Protein AF-C4L6W0-F1 (afdb_monomer)

Secondary structure (DSSP, 8-state):
---HHHHHHHHHHHGGG--S--HHHHHHHHHGGGG-S-HHHHTTEES-STTS--EE-HHHHHHHGGGS-HHHHHHHHHHHHHHHHHIIIIIIIIIHHHHHH-TTHHHHHHHHHHHHHHHHHHHH-S--GGGGTT-TTTHHHHHHHHHHTT--S----SSS-HHHHHHHHHHHHHHHHHHHHHHHHT--

pLDDT: mean 93.18, std 6.44, range [54.28, 98.69]

Organism: Exiguobacterium sp. (strain ATCC BAA-1283 / AT1b) (NCBI:txid360911)

Radius of gyration: 16.21 Å; Cα contacts (8 Å, |Δi|>4): 224; chains: 1; bounding box: 36×42×47 Å

Sequence (188 aa):
MGSHLMHLVIANEMLPALSEIDEVAFLLGSLAPDATTDKEASHYYAGRHDDLSRRLDLSQYWIDSKEEDFSYRLGYYAHLVADEIWLQGFYKGWLKELITQDPSKQAAYYADFDAHNARLSDRLGMFDFERLKGNPELVELVEKIERDAAMTEEGTYTMFLPHQLDGYVDTCVRRCLEMVKRKRAMLV

Solvent-accessible surface area (backbone atoms only — not comparable to full-atom values): 10348 Å² total; per-residue (Å²): 116,88,48,73,50,56,39,52,38,35,50,58,70,37,46,90,80,52,79,98,55,52,64,60,44,18,50,50,20,29,46,50,51,73,58,49,89,59,50,61,72,51,51,34,60,38,76,39,82,90,78,73,54,50,43,51,39,67,66,57,49,56,62,73,47,66,87,48,58,69,32,22,45,48,17,33,49,34,36,48,46,39,36,38,51,40,43,66,56,51,36,68,63,50,49,49,59,50,33,71,78,37,62,76,48,50,59,47,53,48,45,31,44,63,20,41,26,16,61,49,21,65,70,52,53,92,70,76,64,71,76,58,50,80,40,80,80,39,29,72,57,51,55,49,34,54,58,47,47,66,35,83,64,67,53,75,62,82,74,58,58,72,66,58,56,53,52,46,47,57,47,34,33,54,50,28,48,54,52,47,52,51,58,56,63,74,75,114

InterPro domains:
  IPR029002 Phospholipase C/D [PF00882] (6-85)

Structure (mmCIF, N/CA/C/O backbone):
data_AF-C4L6W0-F1
#
_entry.id   AF-C4L6W0-F1
#
loop_
_atom_site.group_PDB
_atom_site.id
_atom_site.type_symbol
_atom_site.label_atom_id
_atom_site.label_alt_id
_atom_site.label_comp_id
_atom_site.label_asym_id
_atom_site.label_entity_id
_atom_site.label_seq_id
_atom_site.pdbx_PDB_ins_code
_atom_site.Cartn_x
_atom_site.Cartn_y
_atom_site.Cartn_z
_atom_site.occupancy
_atom_site.B_iso_or_equiv
_atom_site.auth_seq_id
_atom_site.auth_comp_id
_atom_site.auth_asym_id
_atom_site.auth_atom_id
_atom_site.pdbx_PDB_model_num
ATOM 1 N N . MET A 1 1 ? -0.912 4.235 3.845 1.00 72.88 1 MET A N 1
ATOM 2 C CA . MET A 1 1 ? -2.281 3.797 4.239 1.00 72.88 1 MET A CA 1
ATOM 3 C C . MET A 1 1 ? -2.195 2.951 5.517 1.00 72.88 1 MET A C 1
ATOM 5 O O . MET A 1 1 ? -1.092 2.735 5.989 1.00 72.88 1 MET A O 1
ATOM 9 N N . GLY A 1 2 ? -3.304 2.535 6.150 1.00 75.62 2 GLY A N 1
ATOM 10 C CA . GLY A 1 2 ? -3.265 1.762 7.405 1.00 75.62 2 GLY A CA 1
ATOM 11 C C . GLY A 1 2 ? -3.106 0.236 7.286 1.00 75.62 2 GLY A C 1
ATOM 12 O O . GLY A 1 2 ? -2.901 -0.402 8.312 1.00 75.62 2 GLY A O 1
ATOM 13 N N . SER A 1 3 ? -3.194 -0.360 6.088 1.00 89.81 3 SER A N 1
ATOM 14 C CA . SER A 1 3 ? -3.178 -1.823 5.911 1.00 89.81 3 SER A CA 1
ATOM 15 C C . SER A 1 3 ? -2.221 -2.276 4.808 1.00 89.81 3 SER A C 1
ATOM 17 O O . SER A 1 3 ? -2.389 -1.925 3.641 1.00 89.81 3 SER A O 1
ATOM 19 N N . HIS A 1 4 ? -1.257 -3.120 5.184 1.00 95.94 4 HIS A N 1
ATOM 20 C CA . HIS A 1 4 ? -0.319 -3.753 4.252 1.00 95.94 4 HIS A CA 1
ATOM 21 C C . HIS A 1 4 ? -1.010 -4.822 3.385 1.00 95.94 4 HIS A C 1
ATOM 23 O O . HIS A 1 4 ? -0.747 -4.915 2.187 1.00 95.94 4 HIS A O 1
ATOM 29 N N . LEU A 1 5 ? -1.942 -5.593 3.966 1.00 98.06 5 LEU A N 1
ATOM 30 C CA . LEU A 1 5 ? -2.754 -6.568 3.229 1.00 98.06 5 LEU A CA 1
ATOM 31 C C . LEU A 1 5 ? -3.569 -5.886 2.127 1.00 98.06 5 LEU A C 1
ATOM 33 O O . LEU A 1 5 ? -3.673 -6.407 1.021 1.00 98.06 5 LEU A O 1
ATOM 37 N N . MET A 1 6 ? -4.090 -4.688 2.394 1.00 98.19 6 MET A N 1
ATOM 38 C CA . MET A 1 6 ? -4.834 -3.925 1.398 1.00 98.19 6 MET A CA 1
ATOM 39 C C . MET A 1 6 ? -3.977 -3.574 0.174 1.00 98.19 6 MET A C 1
ATOM 41 O O . MET A 1 6 ? -4.460 -3.699 -0.950 1.00 98.19 6 MET A O 1
ATOM 45 N N . HIS A 1 7 ? -2.705 -3.200 0.359 1.00 98.38 7 HIS A N 1
ATOM 46 C CA . HIS A 1 7 ? -1.783 -2.986 -0.763 1.00 98.38 7 HIS A CA 1
ATOM 47 C C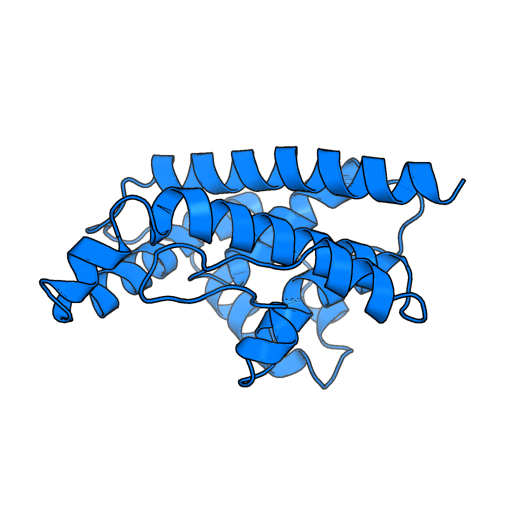 . HIS A 1 7 ? -1.563 -4.266 -1.577 1.00 98.38 7 HIS A C 1
ATOM 49 O O . HIS A 1 7 ? -1.621 -4.207 -2.808 1.00 98.38 7 HIS A O 1
ATOM 55 N N . LEU A 1 8 ? -1.390 -5.416 -0.911 1.00 98.56 8 LEU A N 1
ATOM 56 C CA . LEU A 1 8 ? -1.265 -6.705 -1.594 1.00 98.56 8 LEU A CA 1
ATOM 57 C C . LEU A 1 8 ? -2.518 -7.031 -2.417 1.00 98.56 8 LEU A C 1
ATOM 59 O O . LEU A 1 8 ? -2.395 -7.399 -3.581 1.00 98.56 8 LEU A O 1
ATOM 63 N N . VAL A 1 9 ? -3.714 -6.862 -1.843 1.00 98.62 9 VAL A N 1
ATOM 64 C CA . VAL A 1 9 ? -4.993 -7.110 -2.533 1.00 98.62 9 VAL A CA 1
ATOM 65 C C . VAL A 1 9 ? -5.137 -6.212 -3.758 1.00 98.62 9 VAL A C 1
ATOM 67 O O . VAL A 1 9 ? -5.417 -6.711 -4.846 1.00 98.62 9 VAL A O 1
ATOM 70 N N . ILE A 1 10 ? -4.882 -4.906 -3.612 1.00 98.69 10 ILE A N 1
ATOM 71 C CA . ILE A 1 10 ? -4.939 -3.953 -4.730 1.00 98.69 10 ILE A CA 1
ATOM 72 C C . ILE A 1 10 ? -3.999 -4.398 -5.855 1.00 98.69 10 ILE A C 1
ATOM 74 O O . ILE A 1 10 ? -4.408 -4.449 -7.014 1.00 98.69 10 ILE A O 1
ATOM 78 N N . ALA A 1 11 ? -2.751 -4.735 -5.526 1.00 98.25 11 ALA A N 1
ATOM 79 C CA . ALA A 1 11 ? -1.759 -5.157 -6.506 1.00 98.25 11 ALA A CA 1
ATOM 80 C C . ALA A 1 11 ? -2.134 -6.492 -7.174 1.00 98.25 11 ALA A C 1
ATOM 82 O O . ALA A 1 11 ? -2.061 -6.608 -8.398 1.00 98.25 11 ALA A O 1
ATOM 83 N N . ASN A 1 12 ? -2.592 -7.476 -6.397 1.00 98.38 12 ASN A N 1
ATOM 84 C CA . ASN A 1 12 ? -2.995 -8.790 -6.893 1.00 98.38 12 ASN A CA 1
ATOM 85 C C . ASN A 1 12 ? -4.186 -8.700 -7.862 1.00 98.38 12 ASN A C 1
ATOM 87 O O . ASN A 1 12 ? -4.163 -9.316 -8.925 1.00 98.38 12 ASN A O 1
ATOM 91 N N . GLU A 1 13 ? -5.187 -7.868 -7.563 1.00 98.31 13 GLU A N 1
ATOM 92 C CA . GLU A 1 13 ? -6.343 -7.658 -8.448 1.00 98.31 13 GLU A CA 1
ATOM 93 C C . GLU A 1 13 ? -5.992 -6.947 -9.764 1.00 98.31 13 GLU A C 1
ATOM 95 O O . GLU A 1 13 ? -6.727 -7.049 -10.749 1.00 98.31 13 GLU A O 1
ATOM 100 N N . MET A 1 14 ? -4.860 -6.243 -9.819 1.00 97.56 14 MET A N 1
ATOM 101 C CA . MET A 1 14 ? -4.383 -5.619 -11.053 1.00 97.56 14 MET A CA 1
ATOM 102 C C . MET A 1 14 ? -3.714 -6.618 -12.004 1.00 97.56 14 MET A C 1
ATOM 104 O O . MET A 1 14 ? -3.773 -6.401 -13.219 1.00 97.56 14 MET A O 1
ATOM 108 N N . LEU A 1 15 ? -3.093 -7.687 -11.484 1.00 96.31 15 LEU A N 1
ATOM 109 C CA . LEU A 1 15 ? -2.270 -8.627 -12.260 1.00 96.31 15 LEU A CA 1
ATOM 110 C C . LEU A 1 15 ? -2.973 -9.179 -13.512 1.00 96.31 15 LEU A C 1
ATOM 112 O O . LEU A 1 15 ? -2.375 -9.096 -14.587 1.00 96.31 15 LEU A O 1
ATOM 116 N N . PRO A 1 16 ? -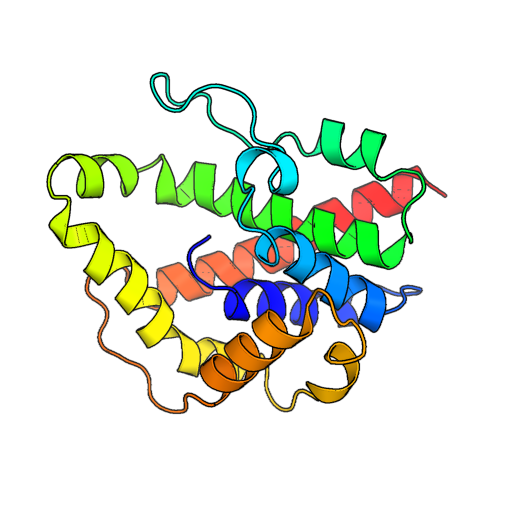4.246 -9.633 -13.468 1.00 95.75 16 PRO A N 1
ATOM 117 C CA . PRO A 1 16 ? -4.911 -10.183 -14.654 1.00 95.75 16 PRO A CA 1
ATOM 118 C C . PRO A 1 16 ? -5.017 -9.199 -15.829 1.00 95.75 16 PRO A C 1
ATOM 120 O O . PRO A 1 16 ? -5.185 -9.604 -16.978 1.00 95.75 16 PRO A O 1
ATOM 123 N N . ALA A 1 17 ? -4.941 -7.892 -15.557 1.00 95.44 17 ALA A N 1
ATOM 124 C CA . ALA A 1 17 ? -5.029 -6.836 -16.559 1.00 95.44 17 ALA A CA 1
ATOM 125 C C . ALA A 1 17 ? -3.659 -6.305 -17.026 1.00 95.44 17 ALA A C 1
ATOM 127 O O . ALA A 1 17 ? -3.623 -5.382 -17.856 1.00 95.44 17 ALA A O 1
ATOM 128 N N . LEU A 1 18 ? -2.560 -6.852 -16.498 1.00 93.62 18 LEU A N 1
ATOM 129 C CA . LEU A 1 18 ? -1.180 -6.486 -16.798 1.00 93.62 18 LEU A CA 1
ATOM 130 C C . LEU A 1 18 ? -0.468 -7.665 -17.475 1.00 93.62 18 LEU A C 1
ATOM 132 O O . LEU A 1 18 ? 0.027 -8.575 -16.827 1.00 93.62 18 LEU A O 1
ATOM 136 N N . SER A 1 19 ? -0.397 -7.641 -18.807 1.00 88.31 19 SER A N 1
ATOM 137 C CA . SER A 1 19 ? 0.444 -8.578 -19.564 1.00 88.31 19 SER A CA 1
ATOM 138 C C . SER A 1 19 ? 1.927 -8.213 -19.458 1.00 88.31 19 SER A C 1
ATOM 140 O O . SER A 1 19 ? 2.244 -7.030 -19.309 1.00 88.31 19 SER A O 1
ATOM 142 N N . GLU A 1 20 ? 2.810 -9.203 -19.635 1.00 88.06 20 GLU A N 1
ATOM 143 C CA . GLU A 1 20 ? 4.263 -9.009 -19.823 1.00 88.06 20 GLU A CA 1
ATOM 144 C C . GLU A 1 20 ? 4.965 -8.329 -18.635 1.00 88.06 20 GLU A C 1
ATOM 146 O O . GLU A 1 20 ? 5.876 -7.523 -18.810 1.00 88.06 20 GLU A O 1
ATOM 151 N N . ILE A 1 21 ? 4.531 -8.655 -17.418 1.00 94.81 21 ILE A N 1
ATOM 152 C CA . ILE A 1 21 ? 5.218 -8.277 -16.181 1.00 94.81 21 ILE A CA 1
ATOM 153 C C . ILE A 1 21 ? 5.667 -9.531 -15.432 1.00 94.81 21 ILE A 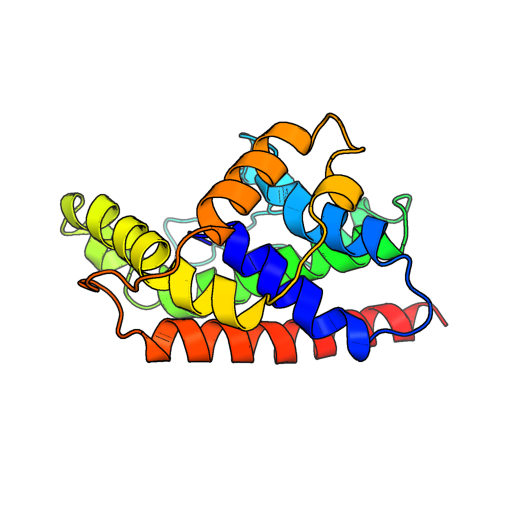C 1
ATOM 155 O O . ILE A 1 21 ? 5.022 -10.577 -15.511 1.00 94.81 21 ILE A O 1
ATOM 159 N N . ASP A 1 22 ? 6.757 -9.410 -14.683 1.00 97.38 22 ASP A N 1
ATOM 160 C CA . ASP A 1 22 ? 7.086 -10.360 -13.627 1.00 97.38 22 ASP A CA 1
ATOM 161 C C . ASP A 1 22 ? 6.161 -10.074 -12.440 1.00 97.38 22 ASP A C 1
ATOM 163 O O . ASP A 1 22 ? 6.265 -9.043 -11.769 1.00 97.38 22 ASP A O 1
ATOM 167 N N . GLU A 1 23 ? 5.210 -10.976 -12.207 1.00 97.56 23 GLU A N 1
ATOM 168 C CA . GLU A 1 23 ? 4.224 -10.802 -11.148 1.00 97.56 23 GLU A CA 1
ATOM 169 C C . GLU A 1 23 ? 4.847 -10.805 -9.746 1.00 97.56 23 GLU A C 1
ATOM 171 O O . GLU A 1 23 ? 4.341 -10.125 -8.857 1.00 97.56 23 GLU A O 1
ATOM 176 N N . VAL A 1 24 ? 5.906 -11.587 -9.506 1.00 97.62 24 VAL A N 1
ATOM 177 C CA . VAL A 1 24 ? 6.547 -11.655 -8.185 1.00 97.62 24 VAL A CA 1
ATOM 178 C C . VAL A 1 24 ? 7.253 -10.336 -7.915 1.00 97.62 24 VAL A C 1
ATOM 180 O O . VAL A 1 24 ? 7.021 -9.729 -6.871 1.00 97.62 24 VAL A O 1
ATOM 183 N N . ALA A 1 25 ? 8.031 -9.844 -8.880 1.00 98.00 25 ALA A N 1
ATOM 184 C CA . ALA A 1 25 ? 8.679 -8.543 -8.777 1.00 98.00 25 ALA A CA 1
ATOM 185 C C . ALA A 1 25 ? 7.651 -7.420 -8.568 1.00 98.00 25 ALA A C 1
ATOM 187 O O . ALA A 1 25 ? 7.820 -6.604 -7.663 1.00 98.00 25 ALA A O 1
ATOM 188 N N . PHE A 1 26 ? 6.547 -7.416 -9.324 1.00 98.38 26 PHE A N 1
ATOM 189 C CA . PHE A 1 26 ? 5.467 -6.437 -9.163 1.00 98.38 26 PHE A CA 1
ATOM 190 C C . PHE A 1 26 ? 4.850 -6.456 -7.758 1.00 98.38 26 PHE A C 1
ATOM 192 O O . PHE A 1 26 ? 4.715 -5.407 -7.128 1.00 98.38 26 PHE A O 1
ATOM 199 N N . LEU A 1 27 ? 4.507 -7.633 -7.230 1.00 98.38 27 LEU A N 1
ATOM 200 C CA . LEU A 1 27 ? 3.936 -7.737 -5.886 1.00 98.38 27 LEU A CA 1
ATOM 201 C C . LEU A 1 27 ? 4.941 -7.308 -4.808 1.00 98.38 27 LEU A C 1
ATOM 203 O O . LEU A 1 27 ? 4.569 -6.539 -3.925 1.00 98.38 27 LEU A O 1
ATOM 207 N N . LEU A 1 28 ? 6.212 -7.711 -4.903 1.00 98.19 28 LEU A N 1
ATOM 208 C CA . LEU A 1 28 ? 7.257 -7.260 -3.973 1.00 98.19 28 LEU A CA 1
ATOM 209 C C . LEU A 1 28 ? 7.418 -5.736 -4.011 1.00 98.19 28 LEU A C 1
ATOM 211 O O . LEU A 1 28 ? 7.453 -5.096 -2.962 1.00 98.19 28 LEU A O 1
ATOM 215 N N . GLY A 1 29 ? 7.417 -5.142 -5.206 1.00 97.75 29 GLY A N 1
ATOM 216 C CA . GLY A 1 29 ? 7.452 -3.693 -5.375 1.00 97.75 29 GLY A CA 1
ATOM 217 C C . GLY A 1 29 ? 6.268 -2.996 -4.709 1.00 97.75 29 GLY A C 1
ATOM 218 O O . GLY A 1 29 ? 6.447 -1.962 -4.075 1.00 97.75 29 GLY A O 1
ATOM 219 N N . SER A 1 30 ? 5.067 -3.579 -4.778 1.00 97.94 30 SER A N 1
ATOM 220 C CA . SER A 1 30 ? 3.865 -3.019 -4.139 1.00 97.94 30 SER A CA 1
ATOM 221 C C . SER A 1 30 ? 3.891 -3.034 -2.605 1.00 97.94 30 SER A C 1
ATOM 223 O O . SER A 1 30 ? 3.128 -2.305 -1.969 1.00 97.94 30 SER A O 1
ATOM 225 N N . LEU A 1 31 ? 4.775 -3.838 -2.009 1.00 97.62 31 LEU A N 1
ATOM 226 C CA . LEU A 1 31 ? 4.967 -3.943 -0.560 1.00 97.62 31 LEU A CA 1
ATOM 227 C C . LEU A 1 31 ? 6.198 -3.176 -0.070 1.00 97.62 31 LEU A C 1
ATOM 229 O O . LEU A 1 31 ? 6.253 -2.771 1.087 1.00 97.62 31 LEU A O 1
ATOM 233 N N . ALA A 1 32 ? 7.176 -2.958 -0.947 1.00 96.12 32 ALA A N 1
ATOM 234 C CA . ALA A 1 32 ? 8.468 -2.377 -0.612 1.00 96.12 32 ALA A CA 1
ATOM 235 C C . ALA A 1 32 ? 8.436 -1.041 0.146 1.00 96.12 32 ALA A C 1
ATOM 237 O O . ALA A 1 32 ? 9.224 -0.896 1.086 1.00 96.12 32 ALA A O 1
ATOM 238 N N . PRO A 1 33 ? 7.543 -0.077 -0.162 1.00 95.56 33 PRO A N 1
ATOM 239 C CA . PRO A 1 33 ? 7.484 1.166 0.607 1.00 95.56 33 PRO A CA 1
ATOM 240 C C . PRO A 1 33 ? 7.179 0.926 2.090 1.00 95.56 33 PRO A C 1
ATOM 242 O O . PRO A 1 33 ? 7.602 1.697 2.954 1.00 95.56 33 PRO A O 1
ATOM 245 N N . ASP A 1 34 ? 6.483 -0.171 2.402 1.00 93.94 34 ASP A N 1
ATOM 246 C CA . ASP A 1 34 ? 6.086 -0.503 3.761 1.00 93.94 34 ASP A CA 1
ATOM 247 C C . ASP A 1 34 ? 7.116 -1.284 4.577 1.00 93.94 34 ASP A C 1
ATOM 249 O O . ASP A 1 34 ? 6.970 -1.384 5.795 1.00 93.94 34 ASP A O 1
ATOM 253 N N . ALA A 1 35 ? 8.191 -1.748 3.942 1.00 90.00 35 ALA A N 1
ATOM 254 C CA . ALA A 1 35 ? 9.239 -2.551 4.569 1.00 90.00 35 ALA A CA 1
ATOM 255 C C . ALA A 1 35 ? 10.189 -1.751 5.468 1.00 90.00 35 ALA A C 1
ATOM 257 O O . ALA A 1 35 ? 10.867 -2.313 6.324 1.00 90.00 35 ALA A O 1
ATOM 258 N N . THR A 1 36 ? 10.257 -0.432 5.274 1.00 86.06 36 THR A N 1
ATOM 259 C CA . THR A 1 36 ? 11.179 0.450 5.997 1.00 86.06 36 THR A CA 1
ATOM 260 C C . THR A 1 36 ? 10.461 1.342 7.006 1.00 86.06 36 THR A C 1
ATOM 262 O O . THR A 1 36 ? 9.300 1.731 6.839 1.00 86.06 36 THR A O 1
ATOM 265 N N . THR A 1 37 ? 11.186 1.702 8.066 1.00 78.44 37 THR A N 1
ATOM 266 C CA . THR A 1 37 ? 10.760 2.694 9.060 1.00 78.44 37 THR A CA 1
ATOM 267 C C . THR A 1 37 ? 10.954 4.131 8.572 1.00 78.44 37 THR A C 1
ATOM 269 O O . THR A 1 37 ? 10.288 5.035 9.079 1.00 78.44 37 THR A O 1
ATOM 272 N N . ASP A 1 38 ? 11.800 4.358 7.559 1.00 86.31 38 ASP A N 1
ATOM 273 C CA . ASP A 1 38 ? 11.947 5.662 6.906 1.00 86.31 38 ASP A CA 1
ATOM 274 C C . ASP A 1 38 ? 10.829 5.881 5.878 1.00 86.31 38 ASP A C 1
ATOM 276 O O . ASP A 1 38 ? 10.962 5.639 4.672 1.00 86.31 38 ASP A O 1
ATOM 280 N N . LYS A 1 39 ? 9.681 6.327 6.390 1.00 81.94 39 LYS A N 1
ATOM 281 C CA . LYS A 1 39 ? 8.492 6.623 5.585 1.00 81.94 39 LYS A CA 1
ATOM 282 C C . LYS A 1 39 ? 8.639 7.891 4.744 1.00 81.94 39 LYS A C 1
ATOM 284 O O . LYS A 1 39 ? 7.989 7.984 3.711 1.00 81.94 39 LYS A O 1
ATOM 289 N N . GLU A 1 40 ? 9.467 8.856 5.153 1.00 78.50 40 GLU A N 1
ATOM 290 C CA . GLU A 1 40 ? 9.671 10.096 4.386 1.00 78.50 40 GLU A CA 1
ATOM 291 C C . GLU A 1 40 ? 10.315 9.791 3.032 1.00 78.50 40 GLU A C 1
ATOM 293 O O . GLU A 1 40 ? 9.788 10.200 1.995 1.00 78.50 40 GLU A O 1
ATOM 298 N N . ALA A 1 41 ? 11.398 9.008 3.038 1.00 75.56 41 ALA A N 1
ATOM 299 C CA . ALA A 1 41 ? 12.099 8.627 1.818 1.00 75.56 41 ALA A CA 1
ATOM 300 C C . ALA A 1 41 ? 11.301 7.621 0.975 1.00 75.56 41 ALA A C 1
ATOM 302 O O . ALA A 1 41 ? 11.127 7.821 -0.225 1.00 75.56 41 ALA A O 1
ATOM 303 N N . SER A 1 42 ? 10.770 6.562 1.593 1.00 83.12 42 SER A N 1
ATOM 304 C CA . SER A 1 42 ? 10.093 5.480 0.857 1.00 83.12 42 SER A CA 1
ATOM 305 C C . SER A 1 42 ? 8.759 5.882 0.230 1.00 83.12 42 SER A C 1
ATOM 307 O O . SER A 1 42 ? 8.364 5.344 -0.796 1.00 83.12 42 SER A O 1
ATOM 309 N N . HIS A 1 43 ? 8.037 6.841 0.803 1.00 90.12 43 HIS A N 1
ATOM 310 C CA . HIS A 1 43 ? 6.756 7.263 0.234 1.00 90.12 43 HIS A CA 1
ATOM 311 C C . HIS A 1 43 ? 6.891 8.491 -0.670 1.00 90.12 43 HIS A C 1
ATOM 313 O O . HIS A 1 43 ? 5.889 8.983 -1.185 1.00 90.12 43 HIS A O 1
ATOM 319 N N . TYR A 1 44 ? 8.115 8.987 -0.898 1.00 93.19 44 TYR A N 1
ATOM 320 C CA . TYR A 1 44 ? 8.369 10.170 -1.724 1.00 93.19 44 TYR A CA 1
ATOM 321 C C . TYR A 1 44 ? 7.523 11.365 -1.283 1.00 93.19 44 TYR A C 1
ATOM 323 O O . TYR A 1 44 ? 6.912 12.059 -2.099 1.00 93.19 44 TYR A O 1
ATOM 331 N N . TYR A 1 45 ? 7.427 11.589 0.026 1.00 89.75 45 TYR A N 1
ATOM 332 C CA . TYR A 1 45 ? 6.604 12.672 0.528 1.00 89.75 45 TYR A CA 1
ATOM 333 C C . TYR A 1 45 ? 7.165 14.040 0.120 1.00 89.75 45 TYR A C 1
ATOM 335 O O . TYR A 1 45 ? 8.353 14.329 0.233 1.00 89.75 45 TYR A O 1
ATOM 343 N N . ALA A 1 46 ? 6.268 14.915 -0.319 1.00 89.06 46 ALA A N 1
ATOM 344 C CA . ALA A 1 46 ? 6.540 16.296 -0.678 1.00 89.06 46 ALA A CA 1
ATOM 345 C C . ALA A 1 46 ? 5.491 17.228 -0.062 1.00 89.06 46 ALA A C 1
ATOM 347 O O . ALA A 1 46 ? 4.421 16.802 0.386 1.00 89.06 46 ALA A O 1
ATOM 348 N N . GLY A 1 47 ? 5.786 18.528 -0.054 1.00 87.88 47 GLY A N 1
ATOM 349 C CA . GLY A 1 47 ? 4.957 19.516 0.635 1.00 87.88 47 GLY A CA 1
ATOM 350 C C . GLY A 1 47 ? 5.018 19.358 2.156 1.00 87.88 47 GLY A C 1
ATOM 351 O O . GLY A 1 47 ? 5.887 18.673 2.699 1.00 87.88 47 GLY A O 1
ATOM 352 N N . ARG A 1 48 ? 4.099 20.015 2.864 1.00 80.69 48 ARG A N 1
ATOM 353 C CA . ARG A 1 48 ? 4.104 20.090 4.326 1.00 80.69 48 ARG A CA 1
ATOM 354 C C . ARG A 1 48 ? 2.793 19.598 4.932 1.00 80.69 48 ARG A C 1
ATOM 356 O O . ARG A 1 48 ? 1.723 19.649 4.324 1.00 80.69 48 ARG A O 1
ATOM 363 N N . HIS A 1 49 ? 2.886 19.092 6.159 1.00 76.19 49 HIS A N 1
ATOM 364 C CA . HIS A 1 49 ? 1.718 18.643 6.914 1.00 76.19 49 HIS A CA 1
ATOM 365 C C . HIS A 1 49 ? 0.857 19.804 7.427 1.00 76.19 49 HIS A C 1
ATOM 367 O O . HIS A 1 49 ? -0.353 19.629 7.569 1.00 76.19 49 HIS A O 1
ATOM 373 N N . ASP A 1 50 ? 1.460 20.953 7.729 1.00 76.19 50 ASP A N 1
ATOM 374 C CA . ASP A 1 50 ? 0.832 22.104 8.391 1.00 76.19 50 ASP A CA 1
ATOM 375 C C . ASP A 1 50 ? -0.065 22.937 7.466 1.00 76.19 50 ASP A C 1
ATOM 377 O O . ASP A 1 50 ? -1.060 23.486 7.929 1.00 76.19 50 ASP A O 1
ATOM 381 N N . ASP A 1 51 ? 0.219 22.968 6.165 1.00 79.56 51 ASP A N 1
ATOM 382 C CA . ASP A 1 51 ? -0.513 23.768 5.171 1.00 79.56 51 ASP A CA 1
ATOM 383 C C . ASP A 1 51 ? -1.413 22.939 4.233 1.00 79.56 51 ASP A C 1
ATOM 385 O O . ASP A 1 51 ? -1.889 23.437 3.214 1.00 79.56 51 ASP A O 1
ATOM 389 N N . LEU A 1 52 ? -1.642 21.661 4.564 1.00 75.88 52 LEU A N 1
ATOM 390 C CA . LEU A 1 52 ? -2.397 20.700 3.748 1.00 75.88 52 LEU A CA 1
ATOM 391 C C . LEU A 1 52 ? -1.815 20.462 2.340 1.00 75.88 52 LEU A C 1
ATOM 393 O O . LEU A 1 52 ? -2.480 19.830 1.518 1.00 75.88 52 LEU A O 1
ATOM 397 N N . SER A 1 53 ? -0.575 20.869 2.048 1.00 86.06 53 SER A N 1
ATOM 398 C CA . SER A 1 53 ? 0.073 20.611 0.752 1.00 86.06 53 SER A CA 1
ATOM 399 C C . SER A 1 53 ? 0.684 19.211 0.630 1.00 86.06 53 SER A C 1
ATOM 401 O O . SER A 1 53 ? 1.004 18.792 -0.482 1.00 86.06 53 SER A O 1
ATOM 403 N N . ARG A 1 54 ? 0.800 18.462 1.742 1.00 90.31 54 ARG A N 1
ATOM 404 C CA . ARG A 1 54 ? 1.408 17.117 1.802 1.00 90.31 54 ARG A CA 1
ATOM 405 C C . ARG A 1 54 ? 0.938 16.197 0.670 1.00 90.31 54 ARG A C 1
ATOM 407 O O . ARG A 1 54 ? -0.256 16.016 0.472 1.00 90.31 54 ARG A O 1
ATOM 414 N N . ARG A 1 55 ? 1.842 15.581 -0.066 1.00 93.31 55 ARG A N 1
ATOM 415 C CA . ARG A 1 55 ? 1.512 14.712 -1.206 1.00 93.31 55 ARG A CA 1
ATOM 416 C C . ARG A 1 55 ? 2.628 13.715 -1.437 1.00 93.31 55 ARG A C 1
ATOM 418 O O . ARG A 1 55 ? 3.718 13.913 -0.908 1.00 93.31 55 ARG A O 1
ATOM 425 N N . LEU A 1 56 ? 2.372 12.696 -2.239 1.00 94.38 56 LEU A N 1
ATOM 426 C CA . LEU A 1 56 ? 3.407 11.806 -2.743 1.00 94.38 56 LEU A CA 1
ATOM 427 C C . LEU A 1 56 ? 3.901 12.328 -4.103 1.00 94.38 56 LEU A C 1
ATOM 429 O O . LEU A 1 56 ? 3.112 12.622 -5.010 1.00 94.38 56 LEU A O 1
ATOM 433 N N . ASP A 1 57 ? 5.217 12.475 -4.259 1.00 95.12 57 ASP A N 1
ATOM 434 C CA . ASP A 1 57 ? 5.853 12.891 -5.508 1.00 95.12 57 ASP A CA 1
ATOM 435 C C . ASP A 1 57 ? 6.080 11.697 -6.440 1.00 95.12 57 ASP A C 1
ATOM 437 O O . ASP A 1 57 ? 7.181 11.186 -6.650 1.00 95.12 57 ASP A O 1
ATOM 441 N N . LEU A 1 58 ? 4.972 11.270 -7.043 1.00 95.25 58 LEU A N 1
ATOM 442 C CA . LEU A 1 58 ? 4.918 10.170 -8.003 1.00 95.25 58 LEU A CA 1
ATOM 443 C C . LEU A 1 58 ? 5.839 10.370 -9.220 1.00 95.25 58 LEU A C 1
ATOM 445 O O . LEU A 1 58 ? 6.229 9.400 -9.874 1.00 95.25 58 LEU A O 1
ATOM 449 N N . SER A 1 59 ? 6.141 11.623 -9.574 1.00 93.88 59 SER A N 1
ATOM 450 C CA . SER A 1 59 ? 7.029 11.944 -10.693 1.00 93.88 59 SER A CA 1
ATOM 451 C C . SER A 1 59 ? 8.484 11.751 -10.301 1.00 93.88 59 SER A C 1
ATOM 453 O O . SER A 1 59 ? 9.226 11.136 -11.066 1.00 93.88 59 SER A O 1
ATOM 455 N N . GLN A 1 60 ? 8.866 12.228 -9.114 1.00 95.00 60 GLN A N 1
ATOM 456 C CA . GLN A 1 60 ? 10.213 12.058 -8.584 1.00 95.00 60 GLN A CA 1
ATOM 457 C C . GLN A 1 60 ? 10.544 10.576 -8.390 1.00 95.00 60 GLN A C 1
ATOM 459 O O . GLN A 1 60 ? 11.561 10.121 -8.909 1.00 95.00 60 GLN A O 1
ATOM 464 N N . TYR A 1 61 ? 9.626 9.800 -7.797 1.00 96.06 61 TYR A N 1
ATOM 465 C CA . TYR A 1 61 ? 9.766 8.342 -7.718 1.00 96.06 61 TYR A CA 1
ATOM 466 C C . TYR A 1 61 ? 10.076 7.729 -9.080 1.00 96.06 61 TYR A C 1
ATOM 468 O O . TYR A 1 61 ? 11.015 6.947 -9.226 1.00 96.06 61 TYR A O 1
ATOM 476 N N . TRP A 1 62 ? 9.298 8.096 -10.101 1.00 94.25 62 TRP A N 1
ATOM 477 C CA . TRP A 1 62 ? 9.490 7.544 -11.432 1.00 94.25 62 TRP A CA 1
ATOM 478 C C . TRP A 1 62 ? 10.866 7.905 -11.999 1.00 94.25 62 TRP A C 1
ATOM 480 O O . TRP A 1 62 ? 11.456 7.088 -12.688 1.00 94.25 62 TRP A O 1
ATOM 490 N N . ILE A 1 63 ? 11.399 9.094 -11.737 1.00 94.44 63 ILE A N 1
ATOM 491 C CA . ILE A 1 63 ? 12.727 9.482 -12.228 1.00 94.44 63 ILE A CA 1
ATOM 492 C C . ILE A 1 63 ? 13.827 8.685 -11.518 1.00 94.44 63 ILE A C 1
ATOM 494 O O . ILE A 1 63 ? 14.704 8.138 -12.189 1.00 94.44 63 ILE A O 1
ATOM 498 N N . ASP A 1 64 ? 13.756 8.586 -10.193 1.00 95.00 64 ASP A N 1
ATOM 499 C CA . ASP A 1 64 ? 14.818 7.991 -9.375 1.00 95.00 64 ASP A CA 1
ATOM 500 C C . ASP A 1 64 ? 14.900 6.471 -9.542 1.00 95.00 64 ASP A C 1
ATOM 502 O O . ASP A 1 64 ? 15.987 5.907 -9.613 1.00 95.00 64 ASP A O 1
ATOM 506 N N . SER A 1 65 ? 13.752 5.813 -9.708 1.00 94.94 65 SER A N 1
ATOM 507 C CA . SER A 1 65 ? 13.640 4.357 -9.871 1.00 94.94 65 SER A CA 1
ATOM 508 C C . SER A 1 65 ? 13.965 3.846 -11.280 1.00 94.94 65 SER A C 1
ATOM 510 O O . SER A 1 65 ? 13.670 2.702 -11.609 1.00 94.94 65 SER A O 1
ATOM 512 N N . LYS A 1 66 ? 14.528 4.670 -12.172 1.00 94.31 66 LYS A N 1
ATOM 513 C CA . LYS A 1 66 ? 14.714 4.305 -13.590 1.00 94.31 66 LYS A CA 1
ATOM 514 C C . LYS A 1 66 ? 15.594 3.071 -13.835 1.00 94.31 66 LYS A C 1
ATOM 516 O O . LYS A 1 66 ? 15.428 2.451 -14.880 1.00 94.31 66 LYS A O 1
ATOM 521 N N . GLU A 1 67 ? 16.508 2.763 -12.915 1.00 94.81 67 GLU A N 1
ATOM 522 C CA . GLU A 1 67 ? 17.435 1.624 -13.009 1.00 94.81 67 GLU A CA 1
ATOM 523 C C . GLU A 1 67 ? 16.903 0.368 -12.291 1.00 94.81 67 GLU A C 1
ATOM 525 O O . GLU A 1 67 ? 17.527 -0.687 -12.368 1.00 94.81 67 GLU A O 1
ATOM 530 N N . GLU A 1 68 ? 15.766 0.473 -11.593 1.00 95.19 68 GLU A N 1
ATOM 531 C CA . GLU A 1 68 ? 15.112 -0.656 -10.922 1.00 95.19 68 GLU A CA 1
ATOM 532 C C . GLU A 1 68 ? 14.484 -1.620 -11.933 1.00 95.19 68 GLU A C 1
ATOM 534 O O . GLU A 1 68 ? 14.141 -1.233 -13.058 1.00 95.19 68 GLU A O 1
ATOM 539 N N . ASP A 1 69 ? 14.249 -2.865 -11.502 1.00 96.25 69 ASP A N 1
ATOM 540 C CA . ASP A 1 69 ? 13.441 -3.803 -12.281 1.00 96.25 69 ASP A CA 1
ATOM 541 C C . ASP A 1 69 ? 12.095 -3.168 -12.655 1.00 96.25 69 ASP A C 1
ATOM 543 O O . ASP A 1 69 ? 11.407 -2.550 -11.836 1.00 96.25 69 ASP A O 1
ATOM 547 N N . PHE A 1 70 ? 11.708 -3.323 -13.920 1.00 96.00 70 PHE A N 1
ATOM 548 C CA . PHE A 1 70 ? 10.547 -2.630 -14.456 1.00 96.00 70 PHE A CA 1
ATOM 549 C C . PHE A 1 70 ? 9.240 -3.053 -13.774 1.00 96.00 70 PHE A C 1
ATOM 551 O O . PHE A 1 70 ? 8.388 -2.205 -13.496 1.00 96.00 70 PHE A O 1
ATOM 558 N N . SER A 1 71 ? 9.078 -4.344 -13.481 1.00 97.50 71 SER A N 1
ATOM 559 C CA . SER A 1 71 ? 7.862 -4.868 -12.855 1.00 97.50 71 SER A CA 1
ATOM 560 C C . SER A 1 71 ? 7.796 -4.453 -11.389 1.00 97.50 71 SER A C 1
ATOM 562 O O . SER A 1 71 ? 6.765 -3.942 -10.947 1.00 97.50 71 SER A O 1
ATOM 564 N N . TYR A 1 72 ? 8.916 -4.557 -10.668 1.00 97.62 72 TYR A N 1
ATOM 565 C CA . TYR A 1 72 ? 9.060 -4.054 -9.301 1.00 97.62 72 TYR A CA 1
ATOM 566 C C . TYR A 1 72 ? 8.719 -2.567 -9.200 1.00 97.62 72 TYR A C 1
ATOM 568 O O . TYR A 1 72 ? 7.895 -2.147 -8.383 1.00 97.62 72 TYR A O 1
ATOM 576 N N . ARG A 1 73 ? 9.271 -1.767 -10.111 1.00 96.69 73 ARG A N 1
ATOM 577 C CA . ARG A 1 73 ? 9.015 -0.333 -10.187 1.00 96.69 73 ARG A CA 1
ATOM 578 C C . ARG A 1 73 ? 7.542 0.001 -10.423 1.00 96.69 73 ARG A C 1
ATOM 580 O O . ARG A 1 73 ? 7.012 0.944 -9.838 1.00 96.69 73 ARG A O 1
ATOM 587 N N . LEU A 1 74 ? 6.851 -0.759 -11.273 1.00 97.69 74 LEU A N 1
ATOM 588 C CA . LEU A 1 74 ? 5.412 -0.580 -11.488 1.00 97.69 74 LEU A CA 1
ATOM 589 C C . LEU A 1 74 ? 4.589 -0.922 -10.239 1.00 97.69 74 LEU A C 1
ATOM 591 O O . LEU A 1 74 ? 3.609 -0.229 -9.959 1.00 97.69 74 LEU A O 1
ATOM 595 N N . GLY A 1 75 ? 4.987 -1.950 -9.490 1.00 98.12 75 GLY A N 1
ATOM 596 C CA . GLY A 1 75 ? 4.345 -2.332 -8.232 1.00 98.12 75 GLY A CA 1
ATOM 597 C C . GLY A 1 75 ? 4.459 -1.245 -7.170 1.00 98.12 75 GLY A C 1
ATOM 598 O O . GLY A 1 75 ? 3.460 -0.808 -6.601 1.00 98.12 75 GLY A O 1
ATOM 599 N N . TYR A 1 76 ? 5.670 -0.735 -6.969 1.00 98.12 76 TYR A N 1
ATOM 600 C CA . TYR A 1 76 ? 5.942 0.357 -6.035 1.00 98.12 76 TYR A CA 1
ATOM 601 C C . TYR A 1 76 ? 5.213 1.636 -6.457 1.00 98.12 76 TYR A C 1
ATOM 603 O O . TYR A 1 76 ? 4.601 2.315 -5.636 1.00 98.12 76 TYR A O 1
ATOM 611 N N . TYR A 1 77 ? 5.176 1.939 -7.757 1.00 97.81 77 TYR A N 1
ATOM 612 C CA . TYR A 1 77 ? 4.368 3.043 -8.266 1.00 97.81 77 TYR A CA 1
ATOM 613 C C . TYR A 1 77 ? 2.882 2.893 -7.912 1.00 97.81 77 TYR A C 1
ATOM 615 O O . TYR A 1 77 ? 2.255 3.861 -7.484 1.00 97.81 77 TYR A O 1
ATOM 623 N N . ALA A 1 78 ? 2.313 1.692 -8.069 1.00 98.12 78 ALA A N 1
ATOM 624 C CA . ALA A 1 78 ? 0.925 1.418 -7.704 1.00 98.12 78 ALA A CA 1
ATOM 625 C C . ALA A 1 78 ? 0.677 1.626 -6.200 1.00 98.12 78 ALA A C 1
ATOM 627 O O . ALA A 1 78 ? -0.332 2.229 -5.834 1.00 98.12 78 ALA A O 1
ATOM 628 N N . HIS A 1 79 ? 1.619 1.221 -5.343 1.00 98.12 79 HIS A N 1
ATOM 629 C CA . HIS A 1 79 ? 1.566 1.510 -3.910 1.00 98.12 79 HIS A CA 1
ATOM 630 C C . HIS A 1 79 ? 1.450 3.017 -3.646 1.00 98.12 79 HIS A C 1
ATOM 632 O O . HIS A 1 79 ? 0.511 3.453 -2.979 1.00 98.12 79 HIS A O 1
ATOM 638 N N . LEU A 1 80 ? 2.355 3.825 -4.212 1.00 97.69 80 LEU A N 1
ATOM 639 C CA . LEU A 1 80 ? 2.348 5.277 -4.003 1.00 97.69 80 LEU A CA 1
ATOM 640 C C . LEU A 1 80 ? 1.068 5.934 -4.540 1.00 97.69 80 LEU A C 1
ATOM 642 O O . LEU A 1 80 ? 0.571 6.898 -3.963 1.00 97.69 80 LEU A O 1
ATOM 646 N N . VAL A 1 81 ? 0.505 5.427 -5.640 1.00 97.50 81 VAL A N 1
ATOM 647 C CA . VAL A 1 81 ? -0.782 5.915 -6.158 1.00 97.50 81 VAL A CA 1
ATOM 648 C C . VAL A 1 81 ? -1.913 5.635 -5.170 1.00 97.50 81 VAL A C 1
ATOM 650 O O . VAL A 1 81 ? -2.719 6.533 -4.921 1.00 97.50 81 VAL A O 1
ATOM 653 N N . ALA A 1 82 ? -1.981 4.428 -4.603 1.00 97.81 82 ALA A N 1
ATOM 654 C CA . ALA A 1 82 ? -2.979 4.096 -3.589 1.00 97.81 82 ALA A CA 1
ATOM 655 C C . ALA A 1 82 ? -2.834 5.010 -2.362 1.00 97.81 82 ALA A C 1
ATOM 657 O O . ALA A 1 82 ? -3.809 5.618 -1.918 1.00 97.81 82 ALA A O 1
ATOM 658 N N . ASP A 1 83 ? -1.606 5.210 -1.888 1.00 96.69 83 ASP A N 1
ATOM 659 C CA . ASP A 1 83 ? -1.334 6.081 -0.749 1.00 96.69 83 ASP A CA 1
ATOM 660 C C . ASP A 1 83 ? -1.655 7.555 -1.007 1.00 96.69 83 ASP A C 1
ATOM 662 O O . ASP A 1 83 ? -2.191 8.228 -0.126 1.00 96.69 83 ASP A O 1
ATOM 666 N N . GLU A 1 84 ? -1.438 8.054 -2.224 1.00 95.44 84 GLU A N 1
ATOM 667 C CA . GLU A 1 84 ? -1.872 9.398 -2.612 1.00 95.44 84 GLU A CA 1
ATOM 668 C C . GLU A 1 84 ? -3.406 9.509 -2.633 1.00 95.44 84 GLU A C 1
ATOM 670 O O . GLU A 1 84 ? -3.957 10.497 -2.146 1.00 95.44 84 GLU A O 1
ATOM 675 N N . ILE A 1 85 ? -4.125 8.493 -3.129 1.00 95.44 85 ILE A N 1
ATOM 676 C CA . ILE A 1 85 ? -5.599 8.464 -3.084 1.00 95.44 85 ILE A CA 1
ATOM 677 C C . ILE A 1 85 ? -6.084 8.495 -1.630 1.00 95.44 85 ILE A C 1
ATOM 679 O O . ILE A 1 85 ? -6.991 9.266 -1.303 1.00 95.44 85 ILE A O 1
ATOM 683 N N . TRP A 1 86 ? -5.465 7.706 -0.748 1.00 94.88 86 TRP A N 1
ATOM 684 C CA . TRP A 1 86 ? -5.773 7.706 0.681 1.00 94.88 86 TRP A CA 1
ATOM 685 C C . TRP A 1 86 ? -5.521 9.077 1.314 1.00 94.88 86 TRP A 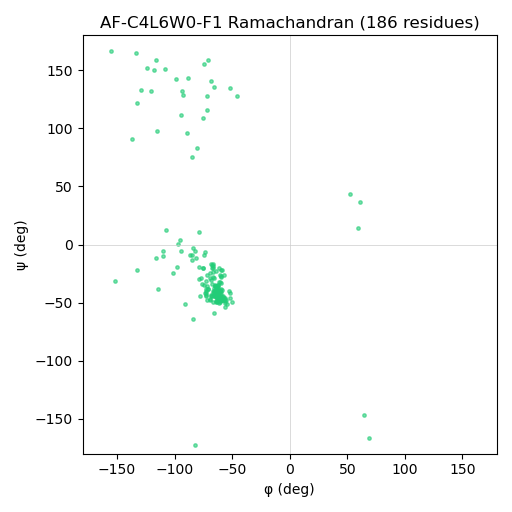C 1
ATOM 687 O O . TRP A 1 86 ? -6.390 9.628 2.001 1.00 94.88 86 TRP A O 1
ATOM 697 N N . LEU A 1 87 ? -4.338 9.639 1.056 1.00 93.19 87 LEU A N 1
ATOM 698 C CA . LEU A 1 87 ? -3.881 10.896 1.624 1.00 93.19 87 LEU A CA 1
ATOM 699 C C . LEU A 1 87 ? -4.797 12.055 1.229 1.00 93.19 87 LEU A C 1
ATOM 701 O O . LEU A 1 87 ? -5.235 12.811 2.100 1.00 93.19 87 LEU A O 1
ATOM 705 N N . GLN A 1 88 ? -5.094 12.195 -0.065 1.00 91.19 88 GLN A N 1
ATOM 706 C CA . GLN A 1 88 ? -5.915 13.296 -0.569 1.00 91.19 88 GLN A CA 1
ATOM 707 C C . GLN A 1 88 ? -7.411 13.090 -0.288 1.00 91.19 88 GLN A C 1
ATOM 709 O O . GLN A 1 88 ? -8.117 14.068 -0.058 1.00 91.19 88 GLN A O 1
ATOM 714 N N . GLY A 1 89 ? -7.899 11.846 -0.303 1.00 88.44 89 GLY A N 1
ATOM 715 C CA . GLY A 1 89 ? -9.321 11.534 -0.148 1.00 88.44 89 GLY A CA 1
ATOM 716 C C . GLY A 1 89 ? -9.779 11.456 1.308 1.00 88.44 89 GLY A C 1
ATOM 717 O O . GLY A 1 89 ? -10.612 12.246 1.749 1.00 88.44 89 GLY A O 1
ATOM 718 N N . PHE A 1 90 ? -9.246 10.493 2.060 1.00 86.38 90 PHE A N 1
ATOM 719 C CA . PHE A 1 90 ? -9.704 10.197 3.421 1.00 86.38 90 PHE A CA 1
ATOM 720 C C . PHE A 1 90 ? -8.919 10.981 4.469 1.00 86.38 90 PHE A C 1
ATOM 722 O O . PHE A 1 90 ? -9.513 11.651 5.320 1.00 86.38 90 PHE A O 1
ATOM 729 N N . TYR A 1 91 ? -7.585 10.924 4.399 1.00 87.81 91 TYR A N 1
ATOM 730 C CA . TYR A 1 91 ? -6.734 11.425 5.474 1.00 87.81 91 TYR A CA 1
ATOM 731 C C . TYR A 1 91 ? -6.854 12.941 5.641 1.00 87.81 91 TYR A C 1
ATOM 733 O O . TYR A 1 91 ? -7.256 13.415 6.702 1.00 87.81 91 TYR A O 1
ATOM 741 N N . LYS A 1 92 ? -6.558 13.714 4.590 1.00 86.12 92 LYS A N 1
ATOM 742 C CA . LYS A 1 92 ? -6.680 15.178 4.637 1.00 86.12 92 LYS A CA 1
ATOM 743 C C . LYS A 1 92 ? -8.119 15.666 4.735 1.00 86.12 92 LYS A C 1
ATOM 745 O O . LYS A 1 92 ? -8.333 16.740 5.285 1.00 86.12 92 LYS A O 1
ATOM 750 N N . GLY A 1 93 ? -9.069 14.916 4.175 1.00 78.75 93 GLY A N 1
ATOM 751 C CA . GLY A 1 93 ? -10.457 15.354 4.053 1.00 78.75 93 GLY A CA 1
ATOM 752 C C . GLY A 1 93 ? -11.133 15.573 5.404 1.00 78.75 93 GLY A C 1
ATOM 753 O O . GLY A 1 93 ? -11.753 16.609 5.620 1.00 78.75 93 GLY A O 1
ATOM 754 N N . TRP A 1 94 ? -11.009 14.613 6.319 1.00 86.06 94 TRP A N 1
ATOM 755 C CA . TRP A 1 94 ? -11.665 14.698 7.632 1.00 86.06 94 TRP A CA 1
ATOM 756 C C . TRP A 1 94 ? -10.921 13.946 8.738 1.00 86.06 94 TRP A C 1
ATOM 758 O O . TRP A 1 94 ? -10.947 14.364 9.895 1.00 86.06 94 TRP A O 1
ATOM 768 N N . LEU A 1 95 ? -10.235 12.852 8.398 1.00 89.88 95 LEU A N 1
ATOM 769 C CA . LEU A 1 95 ? -9.645 11.952 9.385 1.00 89.88 95 LEU A CA 1
ATOM 770 C C . LEU A 1 95 ? -8.509 12.612 10.180 1.00 89.88 95 LEU A C 1
ATOM 772 O O . LEU A 1 95 ? -8.424 12.428 11.393 1.00 89.88 95 LEU A O 1
ATOM 776 N N . LYS A 1 96 ? -7.655 13.405 9.520 1.00 88.94 96 LYS A N 1
ATOM 777 C CA . LYS A 1 96 ? -6.567 14.138 10.181 1.00 88.94 96 LYS A CA 1
ATOM 778 C C . LYS A 1 96 ? -7.113 15.079 11.251 1.00 88.94 96 LYS A C 1
ATOM 780 O O . LYS A 1 96 ? -6.585 15.098 12.360 1.00 88.94 96 LYS A O 1
ATOM 785 N N . GLU A 1 97 ? -8.148 15.847 10.921 1.00 89.69 97 GLU A N 1
ATOM 786 C CA . GLU A 1 97 ? -8.763 16.787 11.860 1.00 89.69 97 GLU A CA 1
ATOM 787 C C . GLU A 1 97 ? -9.362 16.039 13.054 1.00 89.69 97 GLU A C 1
ATOM 789 O O . GLU A 1 97 ? -9.083 16.384 14.198 1.00 89.69 97 GLU A O 1
ATOM 794 N N . LEU A 1 98 ? -10.089 14.947 12.797 1.00 91.62 98 LEU A N 1
ATOM 795 C CA . LEU A 1 98 ? -10.677 14.119 13.848 1.00 91.62 98 LEU A CA 1
ATOM 796 C C . LEU A 1 98 ? -9.621 13.562 14.816 1.00 91.62 98 LEU A C 1
ATOM 798 O O . LEU A 1 98 ? -9.790 13.675 16.026 1.00 91.62 98 LEU A O 1
ATOM 802 N N . ILE A 1 99 ? -8.525 12.997 14.300 1.00 92.06 99 ILE A N 1
ATOM 803 C CA . ILE A 1 99 ? -7.429 12.471 15.132 1.00 92.06 99 ILE A CA 1
ATOM 804 C C . ILE A 1 99 ? -6.686 13.603 15.858 1.00 92.06 99 ILE A C 1
ATOM 806 O O . ILE A 1 99 ? -6.240 13.420 16.986 1.00 92.06 99 ILE A O 1
ATOM 810 N N . THR A 1 100 ? -6.556 14.780 15.241 1.00 90.62 100 THR A N 1
ATOM 811 C CA . THR A 1 100 ? -5.916 15.942 15.883 1.00 90.62 100 THR A CA 1
ATOM 812 C C . THR A 1 100 ? -6.739 16.438 17.073 1.00 90.62 100 THR A C 1
ATOM 814 O O . THR A 1 100 ? -6.172 16.778 18.110 1.00 90.62 100 THR A O 1
ATOM 817 N N . GLN A 1 101 ? -8.067 16.458 16.940 1.00 94.06 101 GLN A N 1
ATOM 818 C CA . GLN A 1 101 ? -8.982 16.863 18.009 1.00 94.06 101 GLN A CA 1
ATOM 819 C C . GLN A 1 101 ? -9.112 15.802 19.108 1.00 94.06 101 GLN A C 1
ATOM 821 O O . GLN A 1 101 ? -9.244 16.151 20.280 1.00 94.06 101 GLN A O 1
ATOM 826 N N . ASP A 1 102 ? -9.060 14.520 18.743 1.00 94.56 102 ASP A N 1
ATOM 827 C CA . ASP A 1 102 ? -9.136 13.395 19.672 1.00 94.56 102 ASP A CA 1
ATOM 828 C C . ASP A 1 102 ? -8.103 12.312 19.305 1.00 94.56 102 ASP A C 1
ATOM 830 O O . ASP A 1 102 ? -8.406 11.379 18.552 1.00 94.56 102 ASP A O 1
ATOM 834 N N . PRO A 1 103 ? -6.877 12.387 19.863 1.00 92.94 103 PRO A N 1
ATOM 835 C CA . PRO A 1 103 ? -5.819 11.416 19.584 1.00 92.94 103 PRO A CA 1
ATOM 836 C C . PRO A 1 103 ? -6.180 9.969 19.939 1.00 92.94 103 PRO A C 1
ATOM 838 O O . PRO A 1 103 ? -5.603 9.039 19.374 1.00 92.94 103 PRO A O 1
ATOM 841 N N . SER A 1 104 ? -7.158 9.744 20.828 1.00 90.56 104 SER A N 1
ATOM 842 C CA . SER A 1 104 ? -7.616 8.388 21.163 1.00 90.56 104 SER A CA 1
ATOM 843 C C . SER A 1 104 ? -8.251 7.672 19.963 1.00 90.56 104 SER A C 1
ATOM 845 O O . SER A 1 104 ? -8.217 6.442 19.878 1.00 90.56 104 SER A O 1
ATOM 847 N N . LYS A 1 105 ? -8.740 8.435 18.974 1.00 93.38 105 LYS A N 1
ATOM 848 C CA . LYS A 1 105 ? -9.294 7.919 17.715 1.00 93.38 105 LYS A CA 1
ATOM 849 C C . LYS A 1 105 ? -8.258 7.250 16.826 1.00 93.38 105 LYS A C 1
ATOM 851 O O . LYS A 1 105 ? -8.644 6.505 15.932 1.00 93.38 105 LYS A O 1
ATOM 856 N N . GLN A 1 106 ? -6.963 7.469 17.058 1.00 91.94 106 GLN A N 1
ATOM 857 C CA . GLN A 1 106 ? -5.917 6.843 16.255 1.00 91.94 106 GLN A CA 1
ATOM 858 C C . GLN A 1 106 ? -5.930 5.312 16.377 1.00 91.94 106 GLN A C 1
ATOM 860 O O . GLN A 1 106 ? -5.761 4.622 15.377 1.00 91.94 106 GLN A O 1
ATOM 865 N N . ALA A 1 107 ? -6.174 4.773 17.575 1.00 92.44 107 ALA A N 1
ATOM 866 C CA . ALA A 1 107 ? -6.269 3.327 17.769 1.00 92.44 107 ALA A CA 1
ATOM 867 C C . ALA A 1 107 ? -7.518 2.746 17.086 1.00 92.44 107 ALA A C 1
ATOM 869 O O . ALA A 1 107 ? -7.423 1.734 16.401 1.00 92.44 107 ALA A O 1
ATOM 870 N N . ALA A 1 108 ? -8.664 3.424 17.213 1.00 93.44 108 ALA A N 1
ATOM 871 C CA . ALA A 1 108 ? -9.909 3.046 16.540 1.00 93.44 108 ALA A CA 1
ATOM 872 C C . ALA A 1 108 ? -9.764 3.064 15.007 1.00 93.44 108 ALA A C 1
ATOM 874 O O . ALA A 1 108 ? -10.228 2.166 14.316 1.00 93.44 108 ALA A O 1
ATOM 875 N N . TYR A 1 109 ? -9.048 4.061 14.483 1.00 93.62 109 TYR A N 1
ATOM 876 C CA . TYR A 1 109 ? -8.713 4.176 13.067 1.00 93.62 109 TYR A CA 1
ATOM 877 C C . TYR A 1 109 ? -7.950 2.952 12.539 1.00 93.62 109 TYR A C 1
ATOM 879 O O . TYR A 1 109 ? -8.299 2.437 11.480 1.00 93.62 109 TYR A O 1
ATOM 887 N N . TYR A 1 110 ? -6.937 2.473 13.266 1.00 92.62 110 TYR A N 1
ATOM 888 C CA . TYR A 1 110 ? -6.202 1.270 12.867 1.00 92.62 110 TYR A CA 1
ATOM 889 C C . TYR A 1 110 ? -7.017 -0.011 13.077 1.00 92.62 110 TYR A C 1
ATOM 891 O O . TYR A 1 110 ? -6.997 -0.881 12.211 1.00 92.62 110 TYR A O 1
ATOM 899 N N . ALA A 1 111 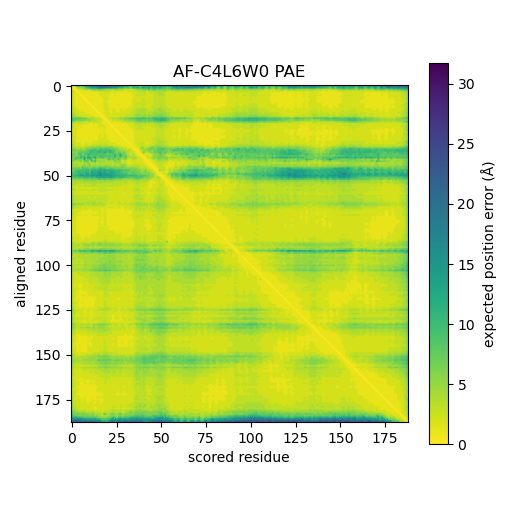? -7.792 -0.094 14.161 1.00 94.38 111 ALA A N 1
ATOM 900 C CA . ALA A 1 111 ? -8.636 -1.252 14.452 1.00 94.38 111 ALA A CA 1
ATOM 901 C C . ALA A 1 111 ? -9.675 -1.524 13.350 1.00 94.38 111 ALA A C 1
ATOM 903 O O . ALA A 1 111 ? -9.984 -2.679 13.071 1.00 94.38 111 ALA A O 1
ATOM 904 N N . ASP A 1 112 ? -10.179 -0.483 12.684 1.00 96.12 112 ASP A N 1
ATOM 905 C CA . ASP A 1 112 ? -11.096 -0.644 11.555 1.00 96.12 112 ASP A CA 1
ATOM 906 C C . ASP A 1 112 ? -10.437 -1.310 10.330 1.00 96.12 112 ASP A C 1
ATOM 908 O O . ASP A 1 112 ? -11.128 -1.988 9.572 1.00 96.12 112 ASP A O 1
ATOM 912 N N . PHE A 1 113 ? -9.119 -1.171 10.129 1.00 95.44 113 PHE A N 1
ATOM 913 C CA . PHE A 1 113 ? -8.415 -1.948 9.100 1.00 95.44 113 PHE A CA 1
ATOM 914 C C . PHE A 1 113 ? -8.264 -3.410 9.501 1.00 95.44 113 PHE A C 1
ATOM 916 O O . PHE A 1 113 ? -8.471 -4.281 8.661 1.00 95.44 113 PHE A O 1
ATOM 923 N N . ASP A 1 114 ? -7.967 -3.682 10.772 1.00 95.00 114 ASP A N 1
ATOM 924 C CA . ASP A 1 114 ? -7.897 -5.054 11.280 1.00 95.00 114 ASP A CA 1
ATOM 925 C C . ASP A 1 114 ? -9.262 -5.750 11.155 1.00 95.00 114 ASP A C 1
ATOM 927 O O . ASP A 1 114 ? -9.348 -6.888 10.693 1.00 95.00 114 ASP A O 1
ATOM 931 N N . ALA A 1 115 ? -10.347 -5.031 11.466 1.00 96.50 115 ALA A N 1
ATOM 932 C CA . ALA A 1 115 ? -11.723 -5.489 11.275 1.00 96.50 115 ALA A CA 1
ATOM 933 C C . ALA A 1 115 ? -12.053 -5.805 9.806 1.00 96.50 115 ALA A C 1
ATOM 935 O O . ALA A 1 115 ? -12.899 -6.660 9.536 1.00 96.50 115 ALA A O 1
ATOM 936 N N . HIS A 1 116 ? -11.376 -5.135 8.872 1.00 97.69 116 HIS A N 1
ATOM 937 C CA . HIS A 1 116 ? -11.560 -5.290 7.435 1.00 97.69 116 HIS A CA 1
ATOM 938 C C . HIS A 1 116 ? -10.760 -6.447 6.824 1.00 97.69 116 HIS A C 1
ATOM 940 O O . HIS A 1 116 ? -11.036 -6.850 5.692 1.00 97.69 116 HIS A O 1
ATOM 946 N N . ASN A 1 117 ? -9.793 -7.016 7.551 1.00 97.44 117 ASN A N 1
ATOM 947 C CA . ASN A 1 117 ? -8.894 -8.032 7.003 1.00 97.44 117 ASN A CA 1
ATOM 948 C C . ASN A 1 117 ? -9.628 -9.288 6.512 1.00 97.44 117 ASN A C 1
ATOM 950 O O . ASN A 1 117 ? -9.204 -9.857 5.512 1.00 97.44 117 ASN A O 1
ATOM 954 N N . ALA A 1 118 ? -10.751 -9.688 7.119 1.00 97.19 118 ALA A N 1
ATOM 955 C CA . ALA A 1 118 ? -11.533 -10.826 6.622 1.00 97.19 118 ALA A CA 1
ATOM 956 C C . ALA A 1 118 ? -12.099 -10.587 5.208 1.00 97.19 118 ALA A C 1
ATOM 958 O O . ALA A 1 118 ? -11.969 -11.446 4.340 1.00 97.19 118 ALA A O 1
ATOM 959 N N . ARG A 1 119 ? -12.613 -9.381 4.921 1.00 97.69 119 ARG A N 1
ATOM 960 C CA . ARG A 1 119 ? -13.056 -9.007 3.562 1.00 97.69 119 ARG A CA 1
ATOM 961 C C . ARG A 1 119 ? -11.901 -9.001 2.568 1.00 97.69 119 ARG A C 1
ATOM 963 O O . ARG A 1 119 ? -12.047 -9.460 1.439 1.00 97.69 119 ARG A O 1
ATOM 970 N N . LEU A 1 120 ? -10.751 -8.468 2.980 1.00 98.12 120 LEU A N 1
ATOM 971 C CA . LEU A 1 120 ? -9.546 -8.452 2.149 1.00 98.12 120 LEU A CA 1
ATOM 972 C C . LEU A 1 120 ? -9.038 -9.871 1.866 1.00 98.12 120 LEU A C 1
ATOM 974 O O . LEU A 1 120 ? -8.622 -10.149 0.746 1.00 98.12 120 LEU A O 1
ATOM 978 N N . SER A 1 121 ? -9.119 -10.765 2.850 1.00 97.81 121 SER A N 1
ATOM 979 C CA . SER A 1 121 ? -8.743 -12.177 2.722 1.00 97.81 121 SER A CA 1
ATOM 980 C C . SER A 1 121 ? -9.658 -12.905 1.739 1.00 97.81 121 SER A C 1
ATOM 982 O O . SER A 1 121 ? -9.169 -13.581 0.836 1.00 97.81 121 SER A O 1
ATOM 984 N N . ASP A 1 122 ? -10.973 -12.677 1.825 1.00 97.62 122 ASP A N 1
ATOM 985 C CA . ASP A 1 122 ? -11.947 -13.213 0.866 1.00 97.62 122 ASP A CA 1
ATOM 986 C C . ASP A 1 122 ? -11.675 -12.730 -0.568 1.00 97.62 122 ASP A C 1
ATOM 988 O O . ASP A 1 122 ? -11.765 -13.514 -1.516 1.00 97.62 122 ASP A O 1
ATOM 992 N N . ARG A 1 123 ? -11.307 -11.452 -0.740 1.00 97.31 123 ARG A N 1
ATOM 993 C CA . ARG A 1 123 ? -10.915 -10.889 -2.047 1.00 97.31 123 ARG A CA 1
ATOM 994 C C . ARG A 1 123 ? -9.613 -11.487 -2.570 1.00 97.31 123 ARG A C 1
ATOM 996 O O . ARG A 1 123 ? -9.507 -11.760 -3.765 1.00 97.31 123 ARG A O 1
ATOM 1003 N N . LEU A 1 124 ? -8.625 -11.670 -1.693 1.00 97.56 124 LEU A N 1
ATOM 1004 C CA . LEU A 1 124 ? -7.329 -12.244 -2.047 1.00 97.56 124 LEU A CA 1
ATOM 1005 C C . LEU A 1 124 ? -7.472 -13.710 -2.48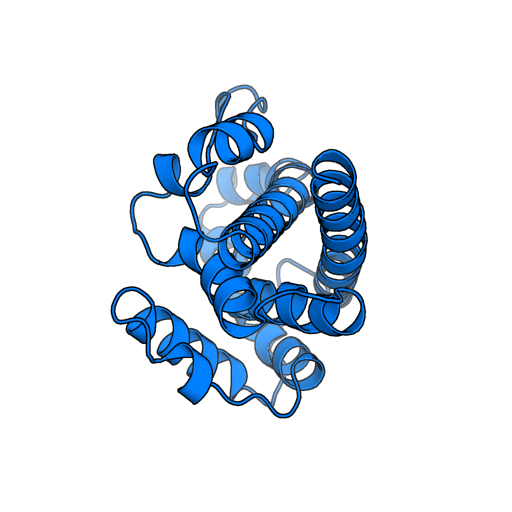4 1.00 97.56 124 LEU A C 1
ATOM 1007 O O . LEU A 1 124 ? -6.788 -14.148 -3.410 1.00 97.56 124 LEU A O 1
ATOM 1011 N N . GLY A 1 125 ? -8.389 -14.445 -1.850 1.00 96.31 125 GLY A N 1
ATOM 1012 C CA . GLY A 1 125 ? -8.645 -15.852 -2.123 1.00 96.31 125 GLY A CA 1
ATOM 1013 C C . GLY A 1 125 ? -7.446 -16.736 -1.773 1.00 96.31 125 GLY A C 1
ATOM 1014 O O . GLY A 1 125 ? -6.705 -16.480 -0.826 1.00 96.31 125 GLY A O 1
ATOM 1015 N N . MET A 1 126 ? -7.249 -17.811 -2.542 1.00 94.44 126 MET A N 1
ATOM 1016 C CA . MET A 1 126 ? -6.057 -18.648 -2.392 1.00 94.44 126 MET A CA 1
ATOM 1017 C C . MET A 1 126 ? -4.829 -17.908 -2.926 1.00 94.44 126 MET A C 1
ATOM 1019 O O . MET A 1 126 ? -4.722 -17.676 -4.130 1.00 94.44 126 MET A O 1
ATOM 1023 N N . PHE A 1 127 ? -3.887 -17.600 -2.038 1.00 97.56 127 PHE A N 1
ATOM 1024 C CA . PHE A 1 127 ? -2.654 -16.898 -2.374 1.00 97.56 127 PHE A CA 1
ATOM 1025 C C . PHE A 1 127 ? -1.432 -17.640 -1.830 1.00 97.56 127 PHE A C 1
ATOM 1027 O O . PHE A 1 127 ? -1.407 -18.062 -0.676 1.00 97.56 127 PHE A O 1
ATOM 1034 N N . ASP A 1 128 ? -0.418 -17.811 -2.677 1.00 97.00 128 ASP A N 1
ATOM 1035 C CA . ASP A 1 128 ? 0.840 -18.464 -2.314 1.00 97.00 128 ASP A CA 1
ATOM 1036 C C . ASP A 1 128 ? 1.837 -17.430 -1.774 1.00 97.00 128 ASP A C 1
ATOM 1038 O O . ASP A 1 128 ? 2.532 -16.760 -2.540 1.00 97.00 128 ASP A O 1
ATOM 1042 N N . PHE A 1 129 ? 1.898 -17.286 -0.449 1.00 97.50 129 PHE A N 1
ATOM 1043 C CA . PHE A 1 129 ? 2.818 -16.357 0.211 1.00 97.50 129 PHE A CA 1
ATOM 1044 C C . PHE A 1 129 ? 4.288 -16.777 0.103 1.00 97.50 129 PHE A C 1
ATOM 1046 O O . PHE A 1 129 ? 5.162 -15.908 0.140 1.00 97.50 129 PHE A O 1
ATOM 1053 N N . GLU A 1 130 ? 4.592 -18.067 -0.085 1.00 96.94 130 GLU A N 1
ATOM 1054 C CA . GLU A 1 130 ? 5.976 -18.555 -0.172 1.00 96.94 130 GLU A CA 1
ATOM 1055 C C . GLU A 1 130 ? 6.718 -17.928 -1.352 1.00 96.94 130 GLU A C 1
ATOM 1057 O O . GLU A 1 130 ? 7.905 -17.606 -1.248 1.00 96.94 130 GLU A O 1
ATOM 1062 N N . ARG A 1 131 ? 6.001 -17.633 -2.445 1.00 95.69 131 ARG A N 1
ATOM 1063 C CA . ARG A 1 131 ? 6.574 -16.966 -3.622 1.00 95.69 131 ARG A CA 1
ATOM 1064 C C . ARG A 1 131 ? 7.127 -15.565 -3.323 1.00 95.69 131 ARG A C 1
ATOM 1066 O O . ARG A 1 131 ? 7.941 -15.067 -4.095 1.00 95.69 131 ARG A O 1
ATOM 1073 N N . LEU A 1 132 ? 6.695 -14.923 -2.232 1.00 96.75 132 LEU A N 1
ATOM 1074 C CA . LEU A 1 132 ? 7.165 -13.596 -1.814 1.00 96.75 132 LEU A CA 1
ATOM 1075 C C . LEU A 1 132 ? 8.254 -13.652 -0.729 1.00 96.75 132 LEU A C 1
ATOM 1077 O O . LEU A 1 132 ? 9.012 -12.695 -0.574 1.00 96.75 132 LEU A O 1
ATOM 1081 N N . LYS A 1 133 ? 8.387 -14.770 -0.003 1.00 94.94 133 LYS A N 1
ATOM 1082 C CA . LYS A 1 133 ? 9.334 -14.916 1.123 1.00 94.94 133 LYS A CA 1
ATOM 1083 C C . LYS A 1 133 ? 10.800 -15.048 0.697 1.00 94.94 133 LYS A C 1
ATOM 1085 O O . LYS A 1 133 ? 11.691 -15.017 1.539 1.00 94.94 133 LYS A O 1
ATOM 1090 N N . GLY A 1 134 ? 11.070 -15.150 -0.606 1.00 90.75 134 GLY A N 1
ATOM 1091 C CA . GLY A 1 134 ? 12.432 -15.181 -1.147 1.00 90.75 134 GLY A CA 1
ATOM 1092 C C . GLY A 1 134 ? 13.206 -13.864 -1.002 1.00 90.75 134 GLY A C 1
ATOM 1093 O O . GLY A 1 134 ? 14.429 -13.875 -1.136 1.00 90.75 134 GLY A O 1
ATOM 1094 N N . ASN A 1 135 ? 12.529 -12.741 -0.729 1.00 90.38 135 ASN A N 1
ATOM 1095 C CA . ASN A 1 135 ? 13.180 -11.453 -0.500 1.00 90.38 135 ASN A CA 1
ATOM 1096 C C . ASN A 1 135 ? 13.407 -11.220 1.014 1.00 90.38 135 ASN A C 1
ATOM 1098 O O . ASN A 1 135 ? 12.435 -10.996 1.741 1.00 90.38 135 ASN A O 1
ATOM 1102 N N . PRO A 1 136 ? 14.665 -11.229 1.501 1.00 90.25 136 PRO A N 1
ATOM 1103 C CA . PRO A 1 136 ? 14.966 -11.117 2.929 1.00 90.25 136 PRO A CA 1
ATOM 1104 C C . PRO A 1 136 ? 14.596 -9.755 3.527 1.00 90.25 136 PRO A C 1
ATOM 1106 O O . PRO A 1 136 ? 14.358 -9.675 4.726 1.00 90.25 136 PRO A O 1
ATOM 1109 N N . GLU A 1 137 ? 14.513 -8.695 2.720 1.00 91.31 137 GLU A N 1
ATOM 1110 C CA . GLU A 1 137 ? 14.111 -7.361 3.187 1.00 91.31 137 GLU A CA 1
ATOM 1111 C C . GLU A 1 137 ? 12.600 -7.266 3.430 1.00 91.31 137 GLU A C 1
ATOM 1113 O O . GLU A 1 137 ? 12.138 -6.399 4.167 1.00 91.31 137 GLU A O 1
ATOM 1118 N N . LEU A 1 138 ? 11.823 -8.168 2.823 1.00 94.62 138 LEU A N 1
ATOM 1119 C CA . LEU A 1 138 ? 10.362 -8.167 2.883 1.00 94.62 138 LEU A CA 1
ATOM 1120 C C . LEU A 1 138 ? 9.785 -9.320 3.695 1.00 94.62 138 LEU A C 1
ATOM 1122 O O . LEU A 1 138 ? 8.589 -9.303 3.971 1.00 94.62 138 LEU A O 1
ATOM 1126 N N . VAL A 1 139 ? 10.595 -10.302 4.099 1.00 95.44 139 VAL A N 1
ATOM 1127 C CA . VAL A 1 139 ? 10.102 -11.538 4.722 1.00 95.44 139 VAL A CA 1
ATOM 1128 C C . VAL A 1 139 ? 9.241 -11.273 5.961 1.00 95.44 139 VAL A C 1
ATOM 1130 O O . VAL A 1 139 ? 8.128 -11.784 6.043 1.00 95.44 139 VAL A O 1
ATOM 1133 N N . GLU A 1 140 ? 9.677 -10.394 6.867 1.00 95.81 140 GLU A N 1
ATOM 1134 C CA . GLU A 1 140 ? 8.921 -10.068 8.086 1.00 95.81 140 GLU A CA 1
ATOM 1135 C C . GLU A 1 140 ? 7.577 -9.389 7.770 1.00 95.81 140 GLU A C 1
ATOM 1137 O O . GLU A 1 140 ? 6.555 -9.660 8.410 1.00 95.81 140 GLU A O 1
ATOM 1142 N N . LEU A 1 141 ? 7.564 -8.521 6.752 1.00 96.62 141 LEU A N 1
ATOM 1143 C CA . LEU A 1 141 ? 6.356 -7.854 6.274 1.00 96.62 141 LEU A CA 1
ATOM 1144 C C . LEU A 1 141 ? 5.397 -8.857 5.622 1.00 96.62 141 LEU A C 1
ATOM 1146 O O . LEU A 1 141 ? 4.203 -8.836 5.915 1.00 96.62 141 LEU A O 1
ATOM 1150 N N . VAL A 1 142 ? 5.911 -9.754 4.780 1.00 97.75 142 VAL A N 1
ATOM 1151 C CA . VAL A 1 142 ? 5.129 -10.809 4.123 1.00 97.75 142 VAL A CA 1
ATOM 1152 C C . VAL A 1 142 ? 4.506 -11.738 5.162 1.00 97.75 142 VAL A C 1
ATOM 1154 O O . VAL A 1 142 ? 3.310 -11.998 5.089 1.00 97.75 142 VAL A O 1
ATOM 1157 N N . GLU A 1 143 ? 5.258 -12.167 6.175 1.00 97.31 143 GLU A N 1
ATOM 1158 C CA . GLU A 1 143 ? 4.728 -12.989 7.270 1.00 97.31 143 GLU A CA 1
ATOM 1159 C C . GLU A 1 143 ? 3.649 -12.260 8.081 1.00 97.31 143 GLU A C 1
ATOM 1161 O O . GLU A 1 143 ? 2.695 -12.879 8.553 1.00 97.31 143 GLU A O 1
ATOM 1166 N N . LYS A 1 144 ? 3.772 -10.938 8.265 1.00 96.75 144 LYS A N 1
ATOM 1167 C CA . LYS A 1 144 ? 2.701 -10.141 8.877 1.00 96.75 144 LYS A CA 1
ATOM 1168 C C . LYS A 1 144 ? 1.448 -10.152 8.008 1.00 96.75 144 LYS A C 1
ATOM 1170 O O . LYS A 1 144 ? 0.370 -10.399 8.535 1.00 96.75 144 LYS A O 1
ATOM 1175 N N . ILE A 1 145 ? 1.588 -9.897 6.710 1.00 97.75 145 ILE A N 1
ATOM 1176 C CA . ILE A 1 145 ? 0.454 -9.874 5.779 1.00 97.75 145 ILE A CA 1
ATOM 1177 C C . ILE A 1 145 ? -0.218 -11.247 5.713 1.00 97.75 145 ILE A C 1
ATOM 1179 O O . ILE A 1 145 ? -1.439 -11.314 5.699 1.00 97.75 145 ILE A O 1
ATOM 1183 N N . GLU A 1 146 ? 0.552 -12.333 5.726 1.00 98.00 146 GLU A N 1
ATOM 1184 C CA . GLU A 1 146 ? 0.027 -13.700 5.768 1.00 98.00 146 GLU A CA 1
ATOM 1185 C C . GLU A 1 146 ? -0.807 -13.956 7.033 1.00 98.00 146 GLU A C 1
ATOM 1187 O O . GLU A 1 146 ? -1.883 -14.545 6.952 1.00 98.00 146 GLU A O 1
ATOM 1192 N N . ARG A 1 147 ? -0.366 -13.462 8.200 1.00 97.50 147 ARG A N 1
ATOM 1193 C CA . ARG A 1 147 ? -1.172 -13.518 9.434 1.00 97.50 147 ARG A CA 1
ATOM 1194 C C . ARG A 1 147 ? -2.452 -12.694 9.320 1.00 97.50 147 ARG A C 1
ATOM 1196 O O . ARG A 1 147 ? -3.506 -13.172 9.726 1.00 97.50 147 ARG A O 1
ATOM 1203 N N . ASP A 1 148 ? -2.363 -11.490 8.760 1.00 96.69 148 ASP A N 1
ATOM 1204 C CA . ASP A 1 148 ? -3.524 -10.623 8.537 1.00 96.69 148 ASP A CA 1
ATOM 1205 C C . ASP A 1 148 ? -4.519 -11.286 7.5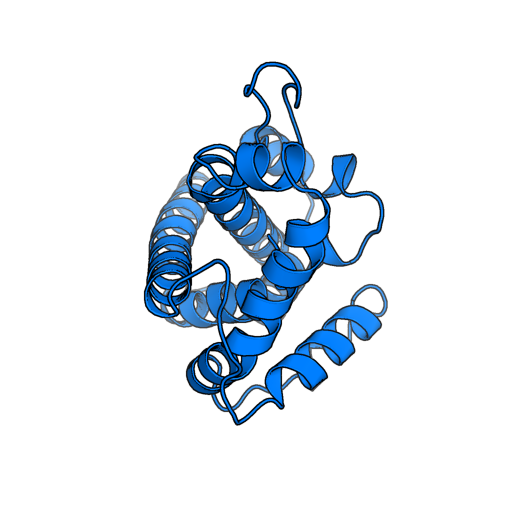56 1.00 96.69 148 ASP A C 1
ATOM 1207 O O . ASP A 1 148 ? -5.729 -11.214 7.756 1.00 96.69 148 ASP A O 1
ATOM 1211 N N . ALA A 1 149 ? -4.016 -12.001 6.543 1.00 97.38 149 ALA A N 1
ATOM 1212 C CA . ALA A 1 149 ? -4.798 -12.728 5.540 1.00 97.38 149 ALA A CA 1
ATOM 1213 C C . ALA A 1 149 ? -5.441 -14.033 6.057 1.00 97.38 149 ALA A C 1
ATOM 1215 O O . ALA A 1 149 ? -6.231 -14.663 5.357 1.00 97.38 149 ALA A O 1
ATOM 1216 N N . ALA A 1 150 ? -5.098 -14.470 7.273 1.00 96.38 150 ALA A N 1
ATOM 1217 C CA . ALA A 1 150 ? -5.700 -15.641 7.910 1.00 96.38 150 ALA A CA 1
ATOM 1218 C C . ALA A 1 150 ? -7.026 -15.316 8.629 1.00 96.38 150 ALA A C 1
ATOM 1220 O O . ALA A 1 150 ? -7.671 -16.211 9.185 1.00 96.38 150 ALA A O 1
ATOM 1221 N N . MET A 1 151 ? -7.430 -14.043 8.652 1.00 94.62 151 MET A N 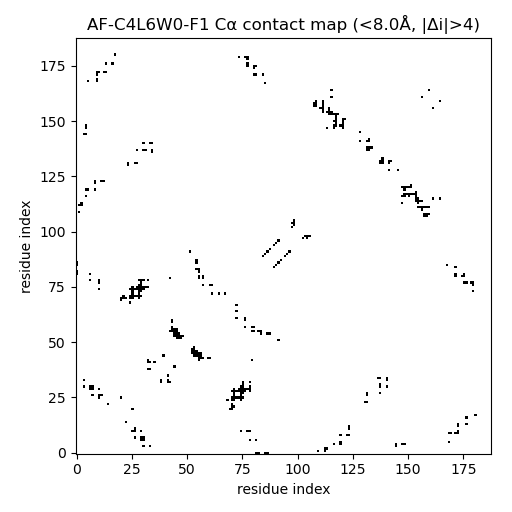1
ATOM 1222 C CA . MET A 1 151 ? -8.662 -13.593 9.293 1.00 94.62 151 MET A CA 1
ATOM 1223 C C . MET A 1 151 ? -9.885 -14.045 8.489 1.00 94.62 151 MET A C 1
ATOM 1225 O O . MET A 1 151 ? -9.983 -13.790 7.295 1.00 94.62 151 MET A O 1
ATOM 1229 N N . THR A 1 152 ? -10.839 -14.695 9.159 1.00 92.69 152 THR A N 1
ATOM 1230 C CA . THR A 1 152 ? -12.059 -15.250 8.532 1.00 92.69 152 THR A CA 1
ATOM 1231 C C . THR A 1 152 ? -13.349 -14.598 9.021 1.00 92.69 152 THR A C 1
ATOM 1233 O O . THR A 1 152 ? -14.406 -14.795 8.429 1.00 92.69 152 THR A O 1
ATOM 1236 N N . GLU A 1 153 ? -13.276 -13.802 10.086 1.00 95.00 153 GLU A N 1
ATOM 1237 C CA . GLU A 1 153 ? -14.418 -13.092 10.653 1.00 95.00 153 GLU A CA 1
ATOM 1238 C C . GLU A 1 153 ? -14.161 -11.588 10.620 1.00 95.00 153 GLU A C 1
ATOM 1240 O O . GLU A 1 153 ? -13.095 -11.113 11.018 1.00 95.00 153 GLU A O 1
ATOM 1245 N N . GLU A 1 154 ? -15.147 -10.836 10.134 1.00 93.69 154 GLU A N 1
ATOM 1246 C CA . GLU A 1 154 ? -15.096 -9.379 10.164 1.00 93.69 154 GLU A CA 1
ATOM 1247 C C . GLU A 1 154 ? -15.191 -8.847 11.596 1.00 93.69 154 GLU A C 1
ATOM 1249 O O . GLU A 1 154 ? -15.982 -9.323 12.415 1.00 93.69 154 GLU A O 1
ATOM 1254 N N . GLY A 1 155 ? -14.414 -7.805 11.877 1.00 92.44 155 GLY A N 1
ATOM 1255 C CA . GLY A 1 155 ? -14.470 -7.104 13.152 1.00 92.44 155 GLY A CA 1
ATOM 1256 C C . GLY A 1 155 ? -15.591 -6.064 13.225 1.00 92.44 155 GLY A C 1
ATOM 1257 O O . GLY A 1 155 ? -16.440 -5.922 12.346 1.00 92.44 155 GLY A O 1
ATOM 1258 N N . THR A 1 156 ? -15.574 -5.289 14.309 1.00 95.06 156 THR A N 1
ATOM 1259 C CA . THR A 1 156 ? -16.473 -4.141 14.485 1.00 95.06 156 THR A CA 1
ATOM 1260 C C . THR A 1 156 ? -15.797 -2.866 14.004 1.00 95.06 156 THR A C 1
ATOM 1262 O O . THR A 1 156 ? -14.675 -2.580 14.411 1.00 95.06 156 THR A O 1
ATOM 1265 N N . TYR A 1 157 ? -16.513 -2.084 13.200 1.00 96.25 157 TYR A N 1
ATOM 1266 C CA . TYR A 1 157 ? -16.035 -0.813 12.666 1.00 96.25 157 TYR A CA 1
ATOM 1267 C C . TYR A 1 157 ? -16.572 0.358 13.488 1.00 96.25 157 TYR A C 1
ATOM 1269 O O . TYR A 1 157 ? -17.721 0.352 13.939 1.00 96.25 157 TYR A O 1
ATOM 1277 N N . THR A 1 158 ? -15.743 1.377 13.676 1.00 94.75 158 THR A N 1
ATOM 1278 C CA . THR A 1 158 ? -16.014 2.513 14.567 1.00 94.75 158 THR A CA 1
ATOM 1279 C C . THR A 1 158 ? -15.733 3.871 13.929 1.00 94.75 158 THR A C 1
ATOM 1281 O O . THR A 1 158 ? -16.292 4.879 14.365 1.00 94.75 158 THR A O 1
ATOM 1284 N N . MET A 1 159 ? -14.891 3.902 12.900 1.00 94.19 159 MET A N 1
ATOM 1285 C CA . MET A 1 159 ? -14.430 5.096 12.194 1.00 94.19 159 MET A CA 1
ATOM 1286 C C . MET A 1 159 ? -14.918 5.119 10.746 1.00 94.19 159 MET A C 1
ATOM 1288 O O . MET A 1 159 ? -15.286 6.179 10.240 1.00 94.19 159 MET A O 1
ATOM 1292 N N . PHE A 1 160 ? -14.947 3.961 10.093 1.00 94.50 160 PHE A N 1
ATOM 1293 C CA . PHE A 1 160 ? -15.409 3.768 8.729 1.00 94.50 160 PHE A CA 1
ATOM 1294 C C . PHE A 1 160 ? -16.638 2.869 8.690 1.00 94.50 160 PHE A C 1
ATOM 1296 O O . PHE A 1 160 ? -16.906 2.067 9.578 1.00 94.50 160 PHE A O 1
ATOM 1303 N N . LEU A 1 161 ? -17.385 2.976 7.603 1.00 95.12 161 LEU A N 1
ATOM 1304 C CA . LEU A 1 161 ? -18.317 1.942 7.189 1.00 95.12 161 LEU A CA 1
ATOM 1305 C C . LEU A 1 161 ? -17.554 0.955 6.291 1.00 95.12 161 LEU A C 1
ATOM 1307 O O . LEU A 1 161 ? -16.748 1.408 5.473 1.00 95.12 161 LEU A O 1
ATOM 1311 N N . PRO A 1 162 ? -17.833 -0.360 6.351 1.00 94.69 162 PRO A N 1
ATOM 1312 C CA . PRO A 1 162 ? -17.102 -1.358 5.561 1.00 94.69 162 PRO A CA 1
ATOM 1313 C C . PRO A 1 162 ? -17.048 -1.020 4.063 1.00 94.69 162 PRO A C 1
ATOM 1315 O O . PRO A 1 162 ? -15.992 -1.064 3.439 1.00 94.69 162 PRO A O 1
ATOM 1318 N N . HIS A 1 163 ? -18.170 -0.549 3.507 1.00 95.19 163 HIS A N 1
ATOM 1319 C CA . HIS A 1 163 ? -18.270 -0.177 2.094 1.00 95.19 163 HIS A CA 1
ATOM 1320 C C . HIS A 1 163 ? -17.415 1.041 1.700 1.00 95.19 163 HIS A C 1
ATOM 1322 O O . HIS A 1 163 ? -17.149 1.238 0.516 1.00 95.19 163 HIS A O 1
ATOM 1328 N N . GLN A 1 164 ? -16.998 1.885 2.654 1.00 94.94 164 GLN A N 1
ATOM 1329 C CA . GLN A 1 164 ? -16.057 2.972 2.371 1.00 94.94 164 GLN A CA 1
ATOM 1330 C C . GLN A 1 164 ? -14.656 2.421 2.101 1.00 94.94 164 GLN A C 1
ATOM 1332 O O . GLN A 1 164 ? -13.979 2.927 1.208 1.00 94.94 164 GLN A O 1
ATOM 1337 N N . LEU A 1 165 ? -14.248 1.380 2.834 1.00 96.12 165 LEU A N 1
ATOM 1338 C CA . LEU A 1 165 ? -12.980 0.691 2.604 1.00 96.12 165 LEU A CA 1
ATOM 1339 C C . LEU A 1 165 ? -13.047 -0.162 1.332 1.00 96.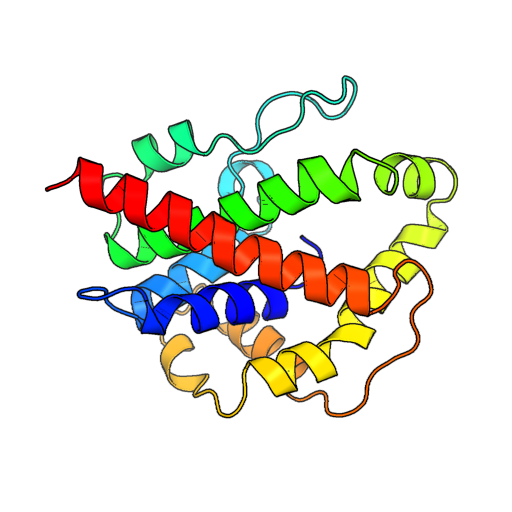12 165 LEU A C 1
ATOM 1341 O O . LEU A 1 165 ? -12.161 -0.034 0.491 1.00 96.12 165 LEU A O 1
ATOM 1345 N N . ASP A 1 166 ? -14.140 -0.901 1.109 1.00 96.81 166 ASP A N 1
ATOM 1346 C CA . ASP A 1 166 ? -14.350 -1.648 -0.144 1.00 96.81 166 ASP A CA 1
ATOM 1347 C C . ASP A 1 166 ? -14.276 -0.715 -1.368 1.00 96.81 166 ASP A C 1
ATOM 1349 O O . ASP A 1 166 ? -13.511 -0.943 -2.306 1.00 96.81 166 ASP A O 1
ATOM 1353 N N . GLY A 1 167 ? -15.017 0.399 -1.331 1.00 96.94 167 GLY A N 1
ATOM 1354 C CA . GLY A 1 167 ? -15.034 1.383 -2.414 1.00 96.94 167 GLY A CA 1
ATOM 1355 C C . GLY A 1 167 ? -13.698 2.107 -2.603 1.00 96.94 167 GLY A C 1
ATOM 1356 O O . GLY A 1 167 ? -13.367 2.519 -3.723 1.00 96.94 167 GLY A O 1
ATOM 1357 N N . TYR A 1 168 ? -12.911 2.252 -1.535 1.00 96.00 168 TYR A N 1
ATOM 1358 C CA . TYR A 1 168 ? -11.540 2.738 -1.623 1.00 96.00 168 TYR A CA 1
ATOM 1359 C C . TYR A 1 168 ? -10.648 1.732 -2.360 1.00 96.00 168 TYR A C 1
ATOM 1361 O O . TYR A 1 168 ? -9.989 2.131 -3.321 1.00 96.00 168 TYR A O 1
ATOM 1369 N N . VAL A 1 169 ? -10.681 0.444 -1.995 1.00 97.81 169 VAL A N 1
ATOM 1370 C CA . VAL A 1 169 ? -9.912 -0.610 -2.680 1.00 97.81 169 VAL A CA 1
ATOM 1371 C C . VAL A 1 169 ? -10.269 -0.647 -4.166 1.00 97.81 169 VAL A C 1
ATOM 1373 O O . VAL A 1 169 ? -9.379 -0.559 -5.010 1.00 97.81 169 VAL A O 1
ATOM 1376 N N . ASP A 1 170 ? -11.558 -0.639 -4.508 1.00 98.06 170 ASP A N 1
ATOM 1377 C CA . ASP A 1 170 ? -12.024 -0.653 -5.902 1.00 98.06 170 ASP A CA 1
ATOM 1378 C C . ASP A 1 170 ? -11.585 0.593 -6.682 1.00 98.06 170 ASP A C 1
ATOM 1380 O O . ASP A 1 170 ? -11.292 0.554 -7.884 1.00 98.06 170 ASP A O 1
ATOM 1384 N N . THR A 1 171 ? -11.543 1.743 -6.010 1.00 97.69 171 THR A N 1
ATOM 1385 C CA . THR A 1 171 ? -11.022 2.975 -6.600 1.00 97.69 171 THR A CA 1
ATOM 1386 C C . THR A 1 171 ? -9.522 2.868 -6.832 1.00 97.69 171 THR A C 1
ATOM 1388 O O . THR A 1 171 ? -9.064 3.211 -7.924 1.00 97.69 171 THR A O 1
ATOM 1391 N N . CYS A 1 172 ? -8.769 2.343 -5.869 1.00 98.06 172 CYS A N 1
ATOM 1392 C CA . CYS A 1 172 ? -7.336 2.132 -5.997 1.00 98.06 172 CYS A CA 1
ATOM 1393 C C . CYS A 1 172 ? -7.004 1.149 -7.116 1.00 98.06 172 CYS A C 1
ATOM 1395 O O . CYS A 1 172 ? -6.203 1.508 -7.971 1.00 98.06 172 CYS A O 1
ATOM 1397 N N . VAL A 1 173 ? -7.669 -0.005 -7.209 1.00 98.31 173 VAL A N 1
ATOM 1398 C CA . VAL A 1 173 ? -7.455 -0.971 -8.301 1.00 98.31 173 VAL A CA 1
ATOM 1399 C C . VAL A 1 173 ? -7.633 -0.297 -9.663 1.00 98.31 173 VAL A C 1
ATOM 1401 O O . VAL A 1 173 ? -6.732 -0.333 -10.504 1.00 98.31 173 VAL A O 1
ATOM 1404 N N . ARG A 1 174 ? -8.749 0.415 -9.879 1.00 98.06 174 ARG A N 1
ATOM 1405 C CA . ARG A 1 174 ? -9.012 1.101 -11.159 1.00 98.06 174 ARG A CA 1
ATOM 1406 C C . ARG A 1 174 ? -7.985 2.189 -11.467 1.00 98.06 174 ARG A C 1
ATOM 1408 O O . ARG A 1 174 ? -7.497 2.274 -12.594 1.00 98.06 174 ARG A O 1
ATOM 1415 N N . ARG A 1 175 ? -7.679 3.049 -10.492 1.00 97.69 175 ARG A N 1
ATOM 1416 C CA . ARG A 1 175 ? -6.804 4.216 -10.690 1.00 97.69 175 ARG A CA 1
ATOM 1417 C C . ARG A 1 175 ? -5.339 3.817 -10.814 1.00 97.69 175 ARG A C 1
ATOM 1419 O O . ARG A 1 175 ? -4.665 4.325 -11.709 1.00 97.69 175 ARG A O 1
ATOM 1426 N N . CYS A 1 176 ? -4.872 2.877 -9.999 1.00 97.50 176 CYS A N 1
ATOM 1427 C CA . CYS A 1 176 ? -3.532 2.313 -10.119 1.00 97.50 176 CYS A CA 1
ATOM 1428 C C . CYS A 1 176 ? -3.359 1.644 -11.483 1.00 97.50 176 CYS A C 1
ATOM 1430 O O . CYS A 1 176 ? -2.390 1.940 -12.177 1.00 97.50 176 CYS A O 1
ATOM 1432 N N . LEU A 1 177 ? -4.330 0.839 -11.932 1.00 97.06 177 LEU A N 1
ATOM 1433 C CA . LEU A 1 177 ? -4.282 0.200 -13.250 1.00 97.06 177 LEU A CA 1
ATOM 1434 C C . LEU A 1 177 ? -4.216 1.215 -14.400 1.00 97.06 177 LEU A C 1
ATOM 1436 O O . LEU A 1 177 ? -3.403 1.059 -15.312 1.00 97.06 177 LEU A O 1
ATOM 1440 N N . GLU A 1 178 ? -5.036 2.268 -14.362 1.00 96.75 178 GLU A N 1
ATOM 1441 C CA . GLU A 1 178 ? -5.001 3.358 -15.347 1.00 96.75 178 GLU A CA 1
ATOM 1442 C C . GLU A 1 178 ? -3.621 4.033 -15.392 1.00 96.75 178 GLU A C 1
ATOM 1444 O O . GLU A 1 178 ? -3.064 4.253 -16.471 1.00 96.75 178 GLU A O 1
ATOM 1449 N N . MET A 1 179 ? -3.052 4.351 -14.228 1.00 94.94 179 MET A N 1
ATOM 1450 C CA . MET A 1 179 ? -1.783 5.071 -14.126 1.00 94.94 179 MET A CA 1
ATOM 1451 C C . MET A 1 179 ? -0.582 4.195 -14.503 1.00 94.94 179 MET A C 1
ATOM 1453 O O . MET A 1 179 ? 0.280 4.648 -15.258 1.00 94.94 179 MET A O 1
ATOM 1457 N N . VAL A 1 180 ? -0.560 2.930 -14.075 1.00 94.00 180 VAL A N 1
ATOM 1458 C CA . VAL A 1 180 ? 0.448 1.932 -14.469 1.00 94.00 180 VAL A CA 1
ATOM 1459 C C . VAL A 1 180 ? 0.439 1.721 -15.984 1.00 94.00 180 VAL A C 1
ATOM 1461 O O . VAL A 1 180 ? 1.489 1.809 -16.623 1.00 94.00 180 VAL A O 1
ATOM 1464 N N . LYS A 1 181 ? -0.739 1.540 -16.601 1.00 93.50 181 LYS A N 1
ATOM 1465 C CA . LYS A 1 181 ? -0.853 1.384 -18.063 1.00 93.50 181 LYS A CA 1
ATOM 1466 C C . LYS A 1 181 ? -0.340 2.606 -18.821 1.00 93.50 181 LYS A C 1
ATOM 1468 O O . LYS A 1 181 ? 0.336 2.448 -19.835 1.00 93.50 181 LYS A O 1
ATOM 1473 N N . ARG A 1 182 ? -0.607 3.819 -18.324 1.00 92.56 182 ARG A N 1
ATOM 1474 C CA . ARG A 1 182 ? -0.063 5.057 -18.909 1.00 92.56 182 ARG A CA 1
ATOM 1475 C C . ARG A 1 182 ? 1.457 5.108 -18.840 1.00 92.56 182 ARG A C 1
ATOM 1477 O O . ARG A 1 182 ? 2.081 5.443 -19.839 1.00 92.56 182 ARG A O 1
ATOM 1484 N N . LYS A 1 183 ? 2.052 4.767 -17.694 1.00 88.81 183 LYS A N 1
ATOM 1485 C CA . LYS A 1 183 ? 3.514 4.737 -17.539 1.00 88.81 183 LYS A CA 1
ATOM 1486 C C . LYS A 1 183 ? 4.166 3.714 -18.461 1.00 88.81 183 LYS A C 1
ATOM 1488 O O . LYS A 1 183 ? 5.168 4.031 -19.091 1.00 88.81 183 LYS A O 1
ATOM 1493 N N . ARG A 1 184 ? 3.549 2.540 -18.611 1.00 84.69 184 ARG A N 1
ATOM 1494 C CA . ARG A 1 184 ? 4.003 1.507 -19.546 1.00 84.69 184 ARG A CA 1
ATOM 1495 C C . ARG A 1 184 ? 3.958 1.981 -21.001 1.00 84.69 184 ARG A C 1
ATOM 1497 O O . ARG A 1 184 ? 4.920 1.788 -21.728 1.00 84.69 184 ARG A O 1
ATOM 1504 N N . ALA A 1 185 ? 2.881 2.654 -21.406 1.00 84.81 185 ALA A N 1
ATOM 1505 C CA . ALA A 1 185 ? 2.723 3.165 -22.769 1.00 84.81 185 ALA A CA 1
ATOM 1506 C C . ALA A 1 185 ? 3.706 4.292 -23.143 1.00 84.81 185 ALA A C 1
ATOM 1508 O O . ALA A 1 185 ? 3.885 4.557 -24.321 1.00 84.81 185 ALA A O 1
ATOM 1509 N N . MET A 1 186 ? 4.330 4.965 -22.170 1.00 79.56 186 MET A N 1
ATOM 1510 C CA . MET A 1 186 ? 5.342 6.003 -22.425 1.00 79.56 186 MET A CA 1
ATOM 1511 C C . MET A 1 186 ? 6.749 5.436 -22.684 1.00 79.56 186 MET A C 1
ATOM 1513 O O . MET A 1 186 ? 7.662 6.210 -22.957 1.00 79.56 186 MET A O 1
ATOM 1517 N N . LEU A 1 187 ? 6.937 4.120 -22.541 1.00 68.69 187 LEU A N 1
ATOM 1518 C CA . LEU A 1 187 ? 8.226 3.434 -22.695 1.00 68.69 187 LEU A CA 1
ATOM 1519 C C . LEU A 1 187 ? 8.304 2.543 -23.947 1.00 68.69 187 LEU A C 1
ATOM 1521 O O . LEU A 1 187 ? 9.369 1.992 -24.216 1.00 68.69 187 LEU A O 1
ATOM 1525 N N . VAL A 1 188 ? 7.193 2.402 -24.680 1.00 54.28 188 VAL A N 1
ATOM 1526 C CA . VAL A 1 188 ? 7.092 1.713 -25.981 1.00 54.28 188 VAL A CA 1
ATOM 1527 C C . VAL A 1 188 ? 7.109 2.756 -27.088 1.00 54.28 188 VAL A C 1
ATOM 1529 O O . VAL A 1 188 ? 7.808 2.528 -28.098 1.00 54.28 188 VAL A O 1
#

Nearest PDB structures (foldseek):
  9az4-assembly1_G  TM=1.978E-01  e=3.170E+00  Homo sapiens

Foldseek 3Di:
DLDLLLLLLLQLLLVVVDPPADSLLLSLLSNVCVLDPPNCVSLCWDDDPVVLPTAGPLVVLCVVCVVPRLNSSLNVSLNSLLVRCCSVPPCSPPVVVVCVVPVVCVVLVSVQVLLLLLVSLVSSDDDDLVSNCVDVSCNVVSVVSVVSSVDNHGDDHDPDDSVVSVVSSVVSSVRSSVVSVVVVVVVD

Mean predicted aligned error: 3.64 Å